Protein AF-A0AA35WN97-F1 (afdb_monomer_lite)

Structure (mmCIF, N/CA/C/O backbone):
data_AF-A0AA35WN97-F1
#
_entry.id   AF-A0AA35WN97-F1
#
loop_
_atom_site.group_PDB
_atom_site.id
_atom_site.type_symbol
_atom_site.label_atom_id
_atom_site.label_alt_id
_atom_site.label_comp_id
_atom_site.label_asym_id
_atom_site.label_entity_id
_atom_site.label_seq_id
_atom_site.pdbx_PDB_ins_code
_atom_site.Cartn_x
_atom_site.Cartn_y
_atom_site.Cartn_z
_atom_site.occupancy
_atom_site.B_iso_or_equiv
_atom_site.auth_seq_id
_atom_site.auth_comp_id
_atom_site.auth_asym_id
_atom_site.auth_atom_id
_atom_site.pdbx_PDB_model_num
ATOM 1 N N . MET A 1 1 ? -10.861 21.322 -12.057 1.00 29.09 1 MET A N 1
ATOM 2 C CA . MET A 1 1 ? -11.480 20.626 -13.202 1.00 29.09 1 MET A CA 1
ATOM 3 C C . MET A 1 1 ? -11.458 19.146 -12.890 1.00 29.09 1 MET A C 1
ATOM 5 O O . MET A 1 1 ? -10.414 18.621 -12.538 1.00 29.09 1 MET A O 1
ATOM 9 N N . THR A 1 2 ? -12.628 18.523 -12.875 1.00 25.92 2 THR A N 1
ATOM 10 C CA . THR A 1 2 ? -12.839 17.103 -12.588 1.00 25.92 2 THR A CA 1
ATOM 11 C C . THR A 1 2 ? -12.175 16.248 -13.664 1.00 25.92 2 THR A C 1
ATOM 13 O O . THR A 1 2 ? -12.623 16.262 -14.808 1.00 25.92 2 THR A O 1
ATOM 16 N N . LEU A 1 3 ? -11.118 15.517 -13.301 1.00 27.09 3 LEU A N 1
ATOM 17 C CA . LEU A 1 3 ? -10.578 14.424 -14.107 1.00 27.09 3 LEU A CA 1
ATOM 18 C C . LEU A 1 3 ? -11.663 13.349 -14.209 1.00 27.09 3 LEU A C 1
ATOM 20 O O . LEU A 1 3 ? -11.922 12.608 -13.260 1.00 27.09 3 LEU A O 1
ATOM 24 N N . GLY A 1 4 ? -12.364 13.347 -15.341 1.00 23.73 4 GLY A N 1
ATOM 25 C CA . GLY A 1 4 ? -13.331 12.322 -15.690 1.00 23.73 4 GLY A CA 1
ATOM 26 C C . GLY A 1 4 ? -12.615 10.985 -15.764 1.00 23.73 4 GLY A C 1
ATOM 27 O O . GLY A 1 4 ? -11.719 10.799 -16.582 1.00 23.73 4 GLY A O 1
ATOM 28 N N . TRP A 1 5 ? -12.999 10.069 -14.881 1.00 29.95 5 TRP A N 1
ATOM 29 C CA . TRP A 1 5 ? -12.624 8.670 -14.988 1.00 29.95 5 TRP A CA 1
ATOM 30 C C . TRP A 1 5 ? -13.091 8.188 -16.356 1.00 29.95 5 TRP A C 1
ATOM 32 O O . TRP A 1 5 ? -14.291 8.205 -16.644 1.00 29.95 5 TRP A O 1
ATOM 42 N N . ALA A 1 6 ? -12.137 7.835 -17.216 1.00 30.64 6 ALA A N 1
ATOM 43 C CA . ALA A 1 6 ? -12.433 7.236 -18.502 1.00 30.64 6 ALA A CA 1
ATOM 44 C C . ALA A 1 6 ? -13.389 6.060 -18.275 1.00 30.64 6 ALA A C 1
ATOM 46 O O . ALA A 1 6 ? -13.177 5.230 -17.387 1.00 30.64 6 ALA A O 1
ATOM 47 N N . ALA A 1 7 ? -14.483 6.074 -19.034 1.00 30.77 7 ALA A N 1
ATOM 48 C CA . ALA A 1 7 ? -15.575 5.124 -18.951 1.00 30.77 7 ALA A CA 1
ATOM 49 C C . ALA A 1 7 ? -15.052 3.692 -18.796 1.00 30.77 7 ALA A C 1
ATOM 51 O O . ALA A 1 7 ? -14.186 3.252 -19.554 1.00 30.77 7 ALA A O 1
ATOM 52 N N . SER A 1 8 ? -15.593 2.968 -17.815 1.00 36.75 8 SER A N 1
ATOM 53 C CA . SER A 1 8 ? -15.322 1.549 -17.633 1.00 36.75 8 SER A CA 1
ATOM 54 C C . SER A 1 8 ? -15.750 0.800 -18.893 1.00 36.75 8 SER A C 1
ATOM 56 O O . SER A 1 8 ? -16.931 0.495 -19.080 1.00 36.75 8 SER A O 1
ATOM 58 N N . LEU A 1 9 ? -14.795 0.511 -19.773 1.00 46.12 9 LEU A N 1
ATOM 59 C CA . LEU A 1 9 ? -14.952 -0.530 -20.776 1.00 46.12 9 LEU A CA 1
ATOM 60 C C . LEU A 1 9 ? -15.341 -1.800 -20.016 1.00 46.12 9 LEU A C 1
ATOM 62 O O . LEU A 1 9 ? -14.659 -2.190 -19.066 1.00 46.12 9 LEU A O 1
ATOM 66 N N . SER A 1 10 ? -16.474 -2.399 -20.385 1.00 51.41 10 SER A N 1
ATOM 67 C CA . SER A 1 10 ? -16.914 -3.673 -19.817 1.00 51.41 10 SER A CA 1
ATOM 68 C C . SER A 1 10 ? -15.743 -4.657 -19.862 1.00 51.41 10 SER A C 1
ATOM 70 O O . SER A 1 10 ? -15.140 -4.800 -20.934 1.00 51.41 10 SER A O 1
ATOM 72 N N . PRO A 1 11 ? -15.389 -5.305 -18.740 1.00 61.16 11 PRO A N 1
ATOM 73 C CA . PRO A 1 11 ? -14.220 -6.164 -18.701 1.00 61.16 11 PRO A CA 1
ATOM 74 C C . PRO A 1 11 ? -14.375 -7.267 -19.750 1.00 61.16 11 PRO A C 1
ATOM 76 O O . PRO A 1 11 ? -15.428 -7.897 -19.864 1.00 61.16 11 PRO A O 1
ATOM 79 N N . SER A 1 12 ? -13.338 -7.468 -20.566 1.00 69.31 12 SER A N 1
ATOM 80 C CA . SER A 1 12 ? -13.360 -8.534 -21.563 1.00 69.31 12 SER A CA 1
ATOM 81 C C . SER A 1 12 ? -13.498 -9.889 -20.849 1.00 69.31 12 SER A C 1
ATOM 83 O O . SER A 1 12 ? -12.940 -10.045 -19.757 1.00 69.31 12 SER A O 1
ATOM 85 N N . PRO A 1 13 ? -14.163 -10.897 -21.446 1.00 73.44 13 PRO A N 1
ATOM 86 C CA . PRO A 1 13 ? -14.305 -12.225 -20.831 1.00 73.44 13 PRO A CA 1
ATOM 87 C C . PRO A 1 13 ? -12.967 -12.829 -20.383 1.00 73.44 13 PRO A C 1
ATOM 89 O O . PRO A 1 13 ? -12.870 -13.532 -19.384 1.00 73.44 13 PRO A O 1
ATOM 92 N N . GLN A 1 14 ? -11.910 -12.487 -21.112 1.00 69.56 14 GLN A N 1
ATOM 93 C CA . GLN A 1 14 ? -10.544 -12.912 -20.857 1.00 69.56 14 GLN A CA 1
ATOM 94 C C . GLN A 1 14 ? -9.965 -12.231 -19.620 1.00 69.56 14 GLN A C 1
ATOM 96 O O . GLN A 1 14 ? -9.402 -12.904 -18.766 1.00 69.56 14 GLN A O 1
ATOM 101 N N . SER A 1 15 ? -10.152 -10.913 -19.488 1.00 69.88 15 SER A N 1
ATOM 102 C CA . SER A 1 15 ? -9.731 -10.176 -18.294 1.00 69.88 15 SER A CA 1
ATOM 103 C C . SER A 1 15 ? -10.418 -10.695 -17.030 1.00 69.88 15 SER A C 1
ATOM 105 O O . SER A 1 15 ? -9.761 -10.815 -16.003 1.00 69.88 15 SER A O 1
ATOM 107 N N . CYS A 1 16 ? -11.697 -11.081 -17.109 1.00 75.75 16 CYS A N 1
ATOM 108 C CA . CYS A 1 16 ? -12.407 -11.713 -15.996 1.00 75.75 16 CYS A CA 1
ATOM 109 C C . CYS A 1 16 ? -11.811 -13.078 -15.634 1.00 75.75 16 CYS A C 1
ATOM 111 O O . CYS A 1 16 ? -11.650 -13.372 -14.455 1.00 75.75 16 CYS A O 1
ATOM 113 N N . TRP A 1 17 ? -11.449 -13.889 -16.634 1.00 78.88 17 TRP A N 1
ATOM 114 C CA . TRP A 1 17 ? -10.838 -15.198 -16.404 1.00 78.88 17 TRP A CA 1
ATOM 115 C C . TRP A 1 17 ? -9.481 -15.088 -15.699 1.00 78.88 17 TRP A C 1
ATOM 117 O O . TRP A 1 17 ? -9.267 -15.751 -14.690 1.00 78.88 17 TRP A O 1
ATOM 127 N N . TYR A 1 18 ? -8.591 -14.200 -16.159 1.00 76.88 18 TYR A N 1
ATOM 128 C CA . TYR A 1 18 ? -7.290 -13.994 -15.504 1.00 76.88 18 TYR A CA 1
ATOM 129 C C . TYR A 1 18 ? -7.429 -13.493 -14.065 1.00 76.88 18 TYR A C 1
ATOM 131 O O . TYR A 1 18 ? -6.676 -13.923 -13.197 1.00 76.88 18 TYR A O 1
ATOM 139 N N . ARG A 1 19 ? -8.399 -12.605 -13.809 1.00 77.75 19 ARG A N 1
ATOM 140 C CA . ARG A 1 19 ? -8.695 -12.120 -12.454 1.00 77.75 19 ARG A CA 1
ATOM 141 C C . ARG A 1 19 ? -9.116 -13.263 -11.541 1.00 77.75 19 ARG A C 1
ATOM 143 O O . ARG A 1 19 ? -8.485 -13.446 -10.511 1.00 77.75 19 ARG A O 1
ATOM 150 N N . GLY A 1 20 ? -10.094 -14.065 -11.965 1.00 81.81 20 GLY A N 1
ATOM 151 C CA . GLY A 1 20 ? -10.573 -15.202 -11.178 1.00 81.81 20 GLY A CA 1
ATOM 152 C C . GLY A 1 20 ? -9.477 -16.230 -10.893 1.00 81.81 20 GLY A C 1
ATOM 153 O O . GLY A 1 20 ? -9.332 -16.656 -9.756 1.00 81.81 20 GLY A O 1
ATOM 154 N N . GLN A 1 21 ? -8.646 -16.566 -11.886 1.00 85.38 21 GLN A N 1
ATOM 155 C CA . GLN A 1 21 ? -7.533 -17.505 -11.689 1.00 85.38 21 GLN A CA 1
ATOM 156 C C . GLN A 1 21 ? -6.494 -16.989 -10.687 1.00 85.38 21 GLN A C 1
ATOM 158 O O . GLN A 1 21 ? -5.956 -17.771 -9.911 1.00 85.38 21 GLN A O 1
ATOM 163 N N . LEU A 1 22 ? -6.192 -15.688 -10.704 1.00 83.19 22 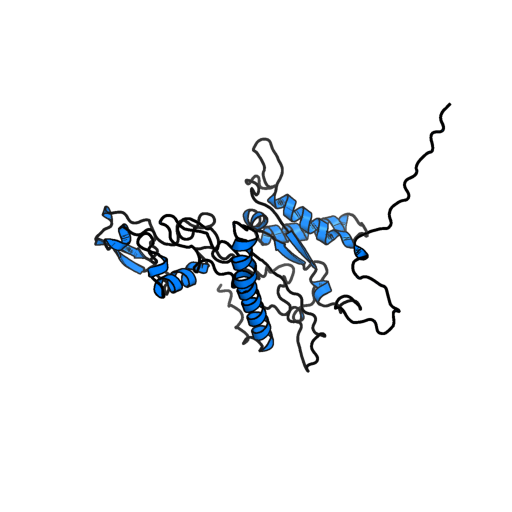LEU A N 1
ATOM 164 C CA . LEU A 1 22 ? -5.253 -15.089 -9.755 1.00 83.19 22 LEU A CA 1
ATOM 165 C C . LEU A 1 22 ? -5.835 -15.001 -8.347 1.00 83.19 22 LEU A C 1
ATOM 167 O O . LEU A 1 22 ? -5.140 -15.306 -7.384 1.00 83.19 22 LEU A O 1
ATOM 171 N N . GLU A 1 23 ? -7.093 -14.589 -8.226 1.00 86.00 23 GLU A N 1
ATOM 172 C CA . GLU A 1 23 ? -7.787 -14.525 -6.940 1.00 86.00 23 GLU A CA 1
ATOM 173 C C . GLU A 1 23 ? -7.865 -15.914 -6.294 1.00 86.00 23 GLU A C 1
ATOM 175 O O . GLU A 1 23 ? -7.518 -16.053 -5.122 1.00 86.00 23 GLU A O 1
ATOM 180 N N . GLU A 1 24 ? -8.215 -16.940 -7.075 1.00 88.19 24 GLU A N 1
ATOM 181 C CA . GLU A 1 24 ? -8.258 -18.330 -6.615 1.00 88.19 24 GLU A CA 1
ATOM 182 C C . GLU A 1 24 ? -6.866 -18.857 -6.256 1.00 88.19 24 GLU A C 1
ATOM 184 O O . GLU A 1 24 ? -6.690 -19.438 -5.192 1.00 88.19 24 GLU A O 1
ATOM 189 N N . ALA A 1 25 ? -5.843 -18.598 -7.078 1.00 87.50 25 ALA A N 1
ATOM 190 C CA . ALA A 1 25 ? -4.479 -19.036 -6.779 1.00 87.50 25 ALA A CA 1
ATOM 191 C C . ALA A 1 25 ? -3.942 -18.423 -5.473 1.00 87.50 25 ALA A C 1
ATOM 193 O O . ALA A 1 25 ? -3.230 -19.088 -4.721 1.00 87.50 25 ALA A O 1
ATOM 194 N N . PHE A 1 26 ? -4.287 -17.164 -5.179 1.00 86.94 26 PHE A N 1
ATOM 195 C CA . PHE A 1 26 ? -3.937 -16.525 -3.909 1.00 86.94 26 PHE A CA 1
ATOM 196 C C . PHE A 1 26 ? -4.734 -17.130 -2.741 1.00 86.94 26 PHE A C 1
ATOM 198 O O . PHE A 1 26 ? -4.166 -17.356 -1.674 1.00 86.94 26 PHE A O 1
ATOM 205 N N . ALA A 1 27 ? -6.022 -17.427 -2.929 1.00 87.38 27 ALA A N 1
ATOM 206 C CA . ALA A 1 27 ? -6.829 -18.110 -1.917 1.00 87.38 27 ALA A CA 1
ATOM 207 C C . ALA A 1 27 ? -6.244 -19.491 -1.581 1.00 87.38 27 ALA A C 1
ATOM 209 O O . ALA A 1 27 ? -5.912 -19.769 -0.427 1.00 87.38 27 ALA A O 1
ATOM 210 N N . GLU A 1 28 ? -6.025 -20.311 -2.610 1.00 89.19 28 GLU A N 1
ATOM 211 C CA . GLU A 1 28 ? -5.476 -21.657 -2.492 1.00 89.19 28 GLU A CA 1
ATOM 212 C C . GLU A 1 28 ? -4.092 -21.626 -1.842 1.00 89.19 28 GLU A C 1
ATOM 214 O O . GLU A 1 28 ? -3.811 -22.430 -0.956 1.00 89.19 28 GLU A O 1
ATOM 219 N N . MET A 1 29 ? -3.219 -20.688 -2.220 1.00 84.81 29 MET A N 1
ATOM 220 C CA . MET A 1 29 ? -1.884 -20.579 -1.632 1.00 84.81 29 MET A CA 1
ATOM 221 C C . MET A 1 29 ? -1.933 -20.265 -0.129 1.00 84.81 29 MET A C 1
ATOM 223 O O . MET A 1 29 ? -1.182 -20.867 0.640 1.00 84.81 29 MET A O 1
ATOM 227 N N . ASP A 1 30 ? -2.811 -19.365 0.320 1.00 85.44 30 ASP A N 1
ATOM 228 C CA . ASP A 1 30 ? -2.938 -19.037 1.746 1.00 85.44 30 ASP A CA 1
ATOM 229 C C . ASP A 1 30 ? -3.516 -20.202 2.564 1.00 85.44 30 ASP A C 1
ATOM 231 O O . ASP A 1 30 ? -3.003 -20.533 3.635 1.00 85.44 30 ASP A O 1
ATOM 235 N N . GLU A 1 31 ? -4.556 -20.852 2.043 1.00 81.31 31 GLU A N 1
ATOM 236 C CA . GLU A 1 31 ? -5.246 -21.945 2.728 1.00 81.31 31 GLU A CA 1
ATOM 237 C C . GLU A 1 31 ? -4.428 -23.239 2.726 1.00 81.31 31 GLU A C 1
ATOM 239 O O . GLU A 1 31 ? -4.288 -23.898 3.755 1.00 81.31 31 GLU A O 1
ATOM 244 N N . THR A 1 32 ? -3.849 -23.617 1.587 1.00 72.75 32 THR A N 1
ATOM 245 C CA . THR A 1 32 ? -3.169 -24.912 1.449 1.00 72.75 32 THR A CA 1
ATOM 246 C C . THR A 1 32 ? -1.705 -24.849 1.845 1.00 72.75 32 THR A C 1
ATOM 248 O O . THR A 1 32 ? -1.213 -25.761 2.504 1.00 72.75 32 THR A O 1
ATOM 251 N N . ARG A 1 33 ? -0.974 -23.794 1.461 1.00 66.38 33 ARG A N 1
ATOM 252 C CA . ARG A 1 33 ? 0.470 -23.715 1.715 1.00 66.38 33 ARG A CA 1
ATOM 253 C C . ARG A 1 33 ? 0.730 -23.048 3.047 1.00 66.38 33 ARG A C 1
ATOM 255 O O . ARG A 1 33 ? 1.451 -23.632 3.848 1.00 66.38 33 ARG A O 1
ATOM 262 N N . PHE A 1 34 ? 0.153 -21.877 3.314 1.00 65.69 34 PHE A N 1
ATOM 263 C CA . PHE A 1 34 ? 0.440 -21.164 4.561 1.00 65.69 34 PHE A CA 1
ATOM 264 C C . PHE A 1 34 ? -0.236 -21.815 5.765 1.00 65.69 34 PHE A C 1
ATOM 266 O O . PHE A 1 34 ? 0.467 -22.140 6.719 1.00 65.69 34 PHE A O 1
ATOM 273 N N . ALA A 1 35 ? -1.539 -22.112 5.717 1.00 63.81 35 ALA A N 1
ATOM 274 C CA . ALA A 1 35 ? -2.206 -22.711 6.877 1.00 63.81 35 ALA A CA 1
ATOM 275 C C . ALA A 1 35 ? -1.666 -24.121 7.210 1.00 63.81 35 ALA A C 1
ATOM 277 O O . ALA A 1 35 ? -1.457 -24.444 8.383 1.00 63.81 35 ALA A O 1
ATOM 278 N N . ALA A 1 36 ? -1.344 -24.947 6.203 1.00 60.41 36 ALA A N 1
ATOM 279 C CA . ALA A 1 36 ? -0.724 -26.256 6.443 1.00 60.41 36 ALA A CA 1
ATOM 280 C C . ALA A 1 36 ? 0.757 -26.150 6.858 1.00 60.41 36 ALA A C 1
ATOM 282 O O . ALA A 1 36 ? 1.210 -26.890 7.734 1.00 60.41 36 ALA A O 1
ATOM 283 N N . SER A 1 37 ? 1.526 -25.215 6.283 1.00 56.03 37 SER A N 1
ATOM 284 C CA . SER A 1 37 ? 2.944 -25.040 6.637 1.00 56.03 37 SER A CA 1
ATOM 285 C C . SER A 1 37 ? 3.155 -24.340 7.975 1.00 56.03 37 SER A C 1
ATOM 287 O O . SER A 1 37 ? 4.204 -24.551 8.577 1.00 56.03 37 SER A O 1
ATOM 289 N N . CYS A 1 38 ? 2.193 -23.573 8.498 1.00 57.31 38 CYS A N 1
ATOM 290 C CA . CYS A 1 38 ? 2.238 -23.102 9.887 1.00 57.31 38 CYS A CA 1
ATOM 291 C C . CYS A 1 38 ? 2.348 -24.288 10.862 1.00 57.31 38 CYS A C 1
ATOM 293 O O . CYS A 1 38 ? 3.160 -24.247 11.784 1.00 57.31 38 CYS A O 1
ATOM 295 N N . HIS A 1 39 ? 1.631 -25.385 10.594 1.00 56.91 39 HIS A N 1
ATOM 296 C CA . HIS A 1 39 ? 1.667 -26.592 11.423 1.00 56.91 39 HIS A CA 1
ATOM 297 C C . HIS A 1 39 ? 2.954 -27.413 11.241 1.00 56.91 39 HIS A C 1
ATOM 299 O O . HIS A 1 39 ? 3.454 -27.985 12.205 1.00 56.91 39 HIS A O 1
ATOM 305 N N . LEU A 1 40 ? 3.496 -27.473 10.019 1.00 59.31 40 LEU A N 1
ATOM 306 C CA . LEU A 1 40 ? 4.667 -28.304 9.694 1.00 59.31 40 LEU A CA 1
ATOM 307 C C . LEU A 1 40 ? 6.014 -27.598 9.913 1.00 59.31 40 LEU A C 1
ATOM 309 O O . LEU A 1 40 ? 6.984 -28.235 10.311 1.00 59.31 40 LEU A O 1
ATOM 313 N N . HIS A 1 41 ? 6.082 -26.295 9.647 1.00 59.09 41 HIS A N 1
ATOM 314 C CA . HIS A 1 41 ? 7.330 -25.529 9.562 1.00 59.09 41 HIS A CA 1
ATOM 315 C C . HIS A 1 41 ? 7.382 -24.344 10.538 1.00 59.09 41 HIS A C 1
ATOM 317 O O . HIS A 1 41 ? 8.341 -23.576 10.502 1.00 59.09 41 HIS A O 1
ATOM 323 N N . SER A 1 42 ? 6.376 -24.173 11.411 1.00 60.38 42 SER A N 1
ATOM 324 C CA . SER A 1 42 ? 6.295 -23.061 12.373 1.00 60.38 42 SER A CA 1
ATOM 325 C C . SER A 1 42 ? 6.536 -21.691 11.714 1.00 60.38 42 SER A C 1
ATOM 327 O O . SER A 1 42 ? 7.215 -20.827 12.282 1.00 60.38 42 SER A O 1
ATOM 329 N N . ILE A 1 43 ? 6.002 -21.485 10.505 1.00 64.75 43 ILE A N 1
ATOM 330 C CA . ILE A 1 43 ? 6.074 -20.190 9.823 1.00 64.75 43 ILE A CA 1
ATOM 331 C C . ILE A 1 43 ? 5.265 -19.192 10.652 1.00 64.75 43 ILE A C 1
ATOM 333 O O . ILE A 1 43 ? 4.039 -19.266 10.705 1.00 64.75 43 ILE A O 1
ATOM 337 N N . LYS A 1 44 ? 5.972 -18.284 11.330 1.00 67.44 44 LYS A N 1
ATOM 338 C CA . LYS A 1 44 ? 5.383 -17.194 12.106 1.00 67.44 44 LYS A CA 1
ATOM 339 C C . LYS A 1 44 ? 5.455 -15.915 11.286 1.00 67.44 44 LYS A C 1
ATOM 341 O O . LYS A 1 44 ? 6.547 -15.488 10.922 1.00 67.44 44 LYS A O 1
ATOM 346 N N . GLY A 1 45 ? 4.297 -15.312 11.046 1.00 77.06 45 GLY A N 1
ATOM 347 C CA . GLY A 1 45 ? 4.161 -14.029 10.365 1.00 77.06 45 GLY A CA 1
ATOM 348 C C . GLY A 1 45 ? 3.368 -14.111 9.066 1.00 77.06 45 GLY A C 1
ATOM 349 O O . GLY A 1 45 ? 2.841 -15.161 8.685 1.00 77.06 45 GLY A O 1
ATOM 350 N N . GLY A 1 46 ? 3.298 -12.970 8.397 1.00 83.88 46 GLY A N 1
ATOM 351 C CA . GLY A 1 46 ? 2.651 -12.802 7.111 1.00 83.88 46 GLY A CA 1
ATOM 352 C C . GLY A 1 46 ? 3.516 -12.013 6.143 1.00 83.88 46 GLY A C 1
ATOM 353 O O . GLY A 1 46 ? 4.577 -11.495 6.496 1.00 83.88 46 GLY A O 1
ATOM 354 N N . CYS A 1 47 ? 3.060 -11.930 4.899 1.00 83.00 47 CYS A N 1
ATOM 355 C CA . CYS A 1 47 ? 3.712 -11.125 3.877 1.00 83.00 47 CYS A CA 1
ATOM 356 C C . CYS A 1 47 ? 2.694 -10.409 2.993 1.00 83.00 47 CYS A C 1
ATOM 358 O O . CYS A 1 47 ? 1.579 -10.880 2.749 1.00 83.00 47 CYS A O 1
ATOM 360 N N . THR A 1 48 ? 3.101 -9.246 2.497 1.00 83.94 48 THR A N 1
ATOM 361 C CA . THR A 1 48 ? 2.437 -8.586 1.378 1.00 83.94 48 THR A CA 1
ATOM 362 C C . THR A 1 48 ? 3.006 -9.136 0.074 1.00 83.94 48 THR A C 1
ATOM 364 O O . THR A 1 48 ? 4.147 -9.594 0.013 1.00 83.94 48 THR A O 1
ATOM 367 N N . ALA A 1 49 ? 2.199 -9.109 -0.982 1.00 82.00 49 ALA A N 1
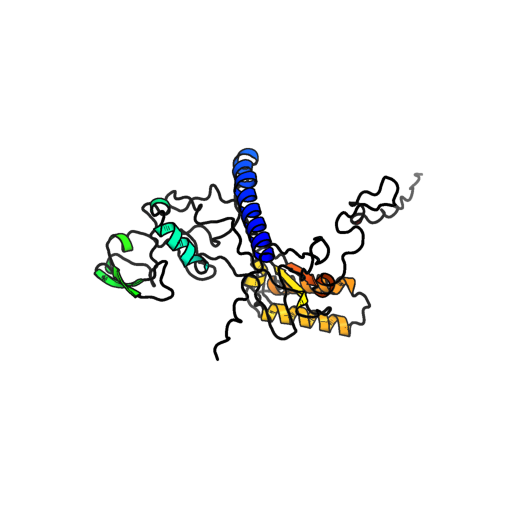ATOM 368 C CA . ALA A 1 49 ? 2.622 -9.553 -2.299 1.00 82.00 49 ALA A CA 1
ATOM 369 C C . ALA A 1 49 ? 2.160 -8.556 -3.356 1.00 82.00 49 ALA A C 1
ATOM 371 O O . ALA A 1 49 ? 0.995 -8.158 -3.391 1.00 82.00 49 ALA A O 1
ATOM 372 N N . ILE A 1 50 ? 3.087 -8.185 -4.234 1.00 81.81 50 ILE A N 1
ATOM 373 C CA . ILE A 1 50 ? 2.815 -7.444 -5.461 1.00 81.81 50 ILE A CA 1
ATOM 374 C C . ILE A 1 50 ? 3.329 -8.320 -6.598 1.00 81.81 50 ILE A C 1
ATOM 376 O O . ILE A 1 50 ? 4.476 -8.762 -6.572 1.00 81.81 50 ILE A O 1
ATOM 380 N N . VAL A 1 51 ? 2.464 -8.611 -7.568 1.00 81.62 51 VAL A N 1
ATOM 381 C CA . VAL A 1 51 ? 2.776 -9.510 -8.683 1.00 81.62 51 VAL A CA 1
ATOM 382 C C . VAL A 1 51 ? 2.425 -8.823 -9.993 1.00 81.62 51 VAL A C 1
ATOM 384 O O . VAL A 1 51 ? 1.314 -8.318 -10.162 1.00 81.62 51 VAL A O 1
ATOM 387 N N . ALA A 1 52 ? 3.374 -8.839 -10.926 1.00 79.75 52 ALA A N 1
ATOM 388 C CA . ALA A 1 52 ? 3.186 -8.390 -12.295 1.00 79.75 52 ALA A CA 1
ATOM 389 C C . ALA A 1 52 ? 3.245 -9.586 -13.247 1.00 79.75 52 ALA A C 1
ATOM 391 O O . ALA A 1 52 ? 4.196 -10.365 -13.202 1.00 79.75 52 ALA A O 1
ATOM 392 N N . LEU A 1 53 ? 2.239 -9.728 -14.113 1.00 78.12 53 LEU A N 1
ATOM 393 C CA . LEU A 1 53 ? 2.202 -10.767 -15.142 1.00 78.12 53 LEU A CA 1
ATOM 394 C C . LEU A 1 53 ? 2.143 -10.137 -16.533 1.00 78.12 53 LEU A C 1
ATOM 396 O O . LEU A 1 53 ? 1.166 -9.481 -16.903 1.00 78.12 53 LEU A O 1
ATOM 400 N N . PHE A 1 54 ? 3.180 -10.398 -17.323 1.00 75.94 54 PHE A N 1
ATOM 401 C CA . PHE A 1 54 ? 3.263 -10.001 -18.723 1.00 75.94 54 PHE A CA 1
ATOM 402 C C . PHE A 1 54 ? 2.885 -11.195 -19.599 1.00 75.94 54 PHE A C 1
ATOM 404 O O . PHE A 1 54 ? 3.616 -12.181 -19.666 1.00 75.94 54 PHE A O 1
ATOM 411 N N . LEU A 1 55 ? 1.721 -11.124 -20.248 1.00 70.94 55 LEU A N 1
ATOM 412 C CA . LEU A 1 55 ? 1.216 -12.195 -21.106 1.00 70.94 55 LEU A CA 1
ATOM 413 C C . LEU A 1 55 ? 1.370 -11.811 -22.590 1.00 70.94 55 LEU A C 1
ATOM 415 O O . LEU A 1 55 ? 0.790 -10.803 -23.010 1.00 70.94 55 LEU A O 1
ATOM 419 N N . PRO A 1 56 ? 2.112 -12.594 -23.398 1.00 60.19 56 PRO A N 1
ATOM 420 C CA . PRO A 1 56 ? 2.215 -12.366 -24.836 1.00 60.19 56 PRO A CA 1
ATOM 421 C C . PRO A 1 56 ? 0.893 -12.694 -25.547 1.00 60.19 56 PRO A C 1
ATOM 423 O O . PRO A 1 56 ? 0.108 -13.527 -25.099 1.00 60.19 56 PRO A O 1
ATOM 426 N N . ALA A 1 57 ? 0.639 -12.051 -26.687 1.00 51.91 57 ALA A N 1
ATOM 427 C CA . ALA A 1 57 ? -0.621 -12.204 -27.424 1.00 51.91 57 ALA A CA 1
ATOM 428 C C . ALA A 1 57 ? -0.759 -13.557 -28.137 1.00 51.91 57 ALA A C 1
ATOM 430 O O . ALA A 1 57 ? -1.876 -13.942 -28.480 1.00 51.91 57 ALA A O 1
ATOM 431 N N . GLU A 1 58 ? 0.346 -14.272 -28.377 1.00 44.97 58 GLU A N 1
ATOM 432 C CA . GLU A 1 58 ? 0.374 -15.439 -29.272 1.00 44.97 58 GLU A CA 1
ATOM 433 C C . GLU A 1 58 ? 0.180 -16.805 -28.585 1.00 44.97 58 GLU A C 1
ATOM 435 O O . GLU A 1 58 ? -0.124 -17.773 -29.275 1.00 44.97 58 GLU A O 1
ATOM 440 N N . THR A 1 59 ? 0.245 -16.932 -27.254 1.00 40.19 59 THR A N 1
ATOM 441 C CA . THR A 1 59 ? 0.149 -18.248 -26.572 1.00 40.19 59 THR A CA 1
ATOM 442 C C . THR A 1 59 ? -1.262 -18.837 -26.467 1.00 40.19 59 THR A C 1
ATOM 444 O O . THR A 1 59 ? -1.461 -19.865 -25.824 1.00 40.19 59 THR A O 1
ATOM 447 N N . LEU A 1 60 ? -2.272 -18.245 -27.111 1.00 38.56 60 LEU A N 1
ATOM 448 C CA . LEU A 1 60 ? -3.645 -18.756 -27.073 1.00 38.56 60 LEU A CA 1
ATOM 449 C C . LEU A 1 60 ? -4.201 -18.864 -28.497 1.00 38.56 60 LEU A C 1
ATOM 451 O O . LEU A 1 60 ? -4.625 -17.866 -29.078 1.00 38.56 60 LEU A O 1
ATOM 455 N N . ARG A 1 61 ? -4.238 -20.092 -29.046 1.00 34.62 61 ARG A N 1
ATOM 456 C CA . ARG A 1 61 ? -4.963 -20.432 -30.287 1.00 34.62 61 ARG A CA 1
ATOM 457 C C . ARG A 1 61 ? -6.440 -20.051 -30.133 1.00 34.62 61 ARG A C 1
ATOM 459 O O . ARG A 1 61 ? -7.244 -20.816 -29.612 1.00 34.62 61 ARG A O 1
ATOM 466 N N . GLY A 1 62 ? -6.792 -18.850 -30.574 1.00 34.56 62 GLY A N 1
ATOM 467 C CA . GLY A 1 62 ? -8.157 -18.342 -30.604 1.00 34.56 62 GLY A CA 1
ATOM 468 C C . GLY A 1 62 ? -8.215 -17.021 -31.375 1.00 34.56 62 GLY A C 1
ATOM 469 O O . GLY A 1 62 ? -7.341 -16.172 -31.191 1.00 34.56 62 GLY A O 1
ATOM 470 N N . PRO A 1 63 ? -9.202 -16.824 -32.265 1.00 32.16 63 PRO A N 1
ATOM 471 C CA . PRO A 1 63 ? -9.204 -15.701 -33.189 1.00 32.16 63 PRO A CA 1
ATOM 472 C C . PRO A 1 63 ? -9.451 -14.392 -32.432 1.00 32.16 63 PRO A C 1
ATOM 474 O O . PRO A 1 63 ? -10.480 -14.229 -31.782 1.00 32.16 63 PRO A O 1
ATOM 477 N N . ARG A 1 64 ? -8.513 -13.447 -32.598 1.00 39.72 64 ARG A N 1
ATOM 478 C CA . ARG A 1 64 ? -8.512 -12.059 -32.091 1.00 39.72 64 ARG A CA 1
ATOM 479 C C . ARG A 1 64 ? -8.245 -11.929 -30.593 1.00 39.72 64 ARG A C 1
ATOM 481 O O . ARG A 1 64 ? -9.178 -11.880 -29.795 1.00 39.72 64 ARG A O 1
ATOM 488 N N . ARG A 1 65 ? -6.979 -11.777 -30.192 1.00 40.50 65 ARG A N 1
ATOM 489 C CA . ARG A 1 65 ? -6.644 -11.467 -28.794 1.00 40.50 65 ARG A CA 1
ATOM 490 C C . ARG A 1 65 ? -5.553 -10.405 -28.695 1.00 40.50 65 ARG A C 1
ATOM 492 O O . ARG A 1 65 ? -4.473 -10.542 -29.252 1.00 40.50 65 ARG A O 1
ATOM 499 N N . ARG A 1 66 ? -5.929 -9.313 -28.028 1.00 39.75 66 ARG A N 1
ATOM 500 C CA . ARG A 1 66 ? -5.131 -8.126 -27.708 1.00 39.75 66 ARG A CA 1
ATOM 501 C C . ARG A 1 66 ? -4.177 -8.448 -26.559 1.00 39.75 66 ARG A C 1
ATOM 503 O O . ARG A 1 66 ? -4.542 -9.223 -25.671 1.00 39.75 66 ARG A O 1
ATOM 510 N N . LEU A 1 67 ? -2.987 -7.847 -26.577 1.00 34.47 67 LEU A N 1
ATOM 511 C CA . LEU A 1 67 ? -1.983 -7.981 -25.519 1.00 34.47 67 LEU A CA 1
ATOM 512 C C . LEU A 1 67 ? -2.584 -7.492 -24.196 1.00 34.47 67 LEU A C 1
ATOM 514 O O . LEU A 1 67 ? -2.778 -6.297 -23.988 1.00 34.47 67 LEU A O 1
ATOM 518 N N . SER A 1 68 ? -2.919 -8.432 -23.316 1.00 36.78 68 SER A N 1
ATOM 519 C CA . SER A 1 68 ? -3.465 -8.155 -21.988 1.00 36.78 68 SER A CA 1
ATOM 520 C C . SER A 1 68 ? -2.358 -8.382 -20.975 1.00 36.78 68 SER A C 1
ATOM 522 O O . SER A 1 68 ? -2.225 -9.451 -20.393 1.00 36.78 68 SER A O 1
ATOM 524 N N . SER A 1 69 ? -1.517 -7.383 -20.813 1.00 32.91 69 SER A N 1
ATOM 525 C CA . SER A 1 69 ? -0.565 -7.309 -19.714 1.00 32.91 69 SER A CA 1
ATOM 526 C C . SER A 1 69 ? -1.247 -6.870 -18.426 1.00 32.91 69 SER A C 1
ATOM 528 O O . SER A 1 69 ? -2.279 -6.195 -18.412 1.00 32.91 69 SER A O 1
ATOM 530 N N . ILE A 1 70 ? -0.635 -7.223 -17.313 1.00 37.97 70 ILE A N 1
ATOM 531 C CA . ILE A 1 70 ? -0.888 -6.580 -16.039 1.00 37.97 70 ILE A CA 1
ATOM 532 C C . ILE A 1 70 ? 0.325 -5.678 -15.796 1.00 37.97 70 ILE A C 1
ATOM 534 O O . ILE A 1 70 ? 1.440 -6.174 -15.697 1.00 37.97 70 ILE A O 1
ATOM 538 N N . LEU A 1 71 ? 0.045 -4.370 -15.714 1.00 34.47 71 LEU A N 1
ATOM 539 C CA . LEU A 1 71 ? 0.920 -3.240 -15.354 1.00 34.47 71 LEU A CA 1
ATOM 540 C C . LEU A 1 71 ? 1.691 -2.528 -16.489 1.00 34.47 71 LEU A C 1
ATOM 542 O O . LEU A 1 71 ? 2.507 -3.118 -17.186 1.00 34.47 71 LEU A O 1
ATOM 546 N N . VAL A 1 72 ? 1.421 -1.217 -16.625 1.00 29.81 72 VAL A N 1
ATOM 547 C CA . VAL A 1 72 ? 1.976 -0.280 -17.618 1.00 29.81 72 VAL A CA 1
ATOM 548 C C . VAL A 1 72 ? 2.034 1.149 -17.077 1.00 29.81 72 VAL A C 1
ATOM 550 O O . VAL A 1 72 ? 0.997 1.728 -16.748 1.00 29.81 72 VAL A O 1
ATOM 553 N N . ALA A 1 73 ? 3.222 1.744 -17.077 1.00 25.11 73 ALA A N 1
ATOM 554 C CA . ALA A 1 73 ? 3.402 3.193 -17.074 1.00 25.11 73 ALA A CA 1
ATOM 555 C C . ALA A 1 73 ? 3.475 3.677 -18.532 1.00 25.11 73 ALA A C 1
ATOM 557 O O . ALA A 1 73 ? 4.152 3.055 -19.347 1.00 25.11 73 ALA A O 1
ATOM 558 N N . ASN A 1 74 ? 2.762 4.745 -18.890 1.00 26.80 74 ASN A N 1
ATOM 559 C CA . ASN A 1 74 ? 2.798 5.292 -20.243 1.00 26.80 74 ASN A CA 1
ATOM 560 C C . ASN A 1 74 ? 3.090 6.791 -20.223 1.00 26.80 74 ASN A C 1
ATOM 562 O O . ASN A 1 74 ? 2.370 7.541 -19.577 1.00 26.80 74 ASN A O 1
ATOM 566 N N . ASN A 1 75 ? 4.074 7.161 -21.043 1.00 27.50 75 ASN A N 1
ATOM 567 C CA . ASN A 1 75 ? 4.475 8.488 -21.493 1.00 27.50 75 ASN A CA 1
ATOM 568 C C . ASN A 1 75 ? 4.945 9.507 -20.448 1.00 27.50 75 ASN A C 1
ATOM 570 O O . ASN A 1 75 ? 4.405 9.668 -19.360 1.00 27.50 75 ASN A O 1
ATOM 574 N N . LEU A 1 76 ? 5.962 10.253 -20.881 1.00 37.59 76 LEU A N 1
ATOM 575 C CA . LEU A 1 76 ? 6.794 11.251 -20.195 1.00 37.59 76 LEU A CA 1
ATOM 576 C C . LEU A 1 76 ? 6.063 12.480 -19.595 1.00 37.59 76 LEU A C 1
ATOM 578 O O . LEU A 1 76 ? 6.685 13.517 -19.372 1.00 37.59 76 LEU A O 1
ATOM 582 N N . GLN A 1 77 ? 4.776 12.365 -19.269 1.00 39.06 77 GLN A N 1
ATOM 583 C CA . GLN A 1 77 ? 4.025 13.355 -18.495 1.00 39.06 77 GLN A CA 1
ATOM 584 C C . GLN A 1 77 ? 2.976 12.757 -17.536 1.00 39.06 77 GLN A C 1
ATOM 586 O O . GLN A 1 77 ? 2.580 13.466 -16.615 1.00 39.06 77 GLN A O 1
ATOM 591 N N . ASP A 1 78 ? 2.559 11.490 -17.693 1.00 57.69 78 ASP A N 1
ATOM 592 C CA . ASP A 1 78 ? 1.433 10.923 -16.939 1.00 57.69 78 ASP A CA 1
ATOM 593 C C . ASP A 1 78 ? 1.835 9.673 -16.141 1.00 57.69 78 ASP A C 1
ATOM 595 O O . ASP A 1 78 ? 2.138 8.603 -16.667 1.00 57.69 78 ASP A O 1
ATOM 599 N N . ILE A 1 79 ? 1.789 9.795 -14.817 1.00 66.44 79 ILE A N 1
ATOM 600 C CA . ILE A 1 79 ? 1.976 8.676 -13.894 1.00 66.44 79 ILE A CA 1
ATOM 601 C C . ILE A 1 79 ? 0.662 7.901 -13.812 1.00 66.44 79 ILE A C 1
ATOM 603 O O . ILE A 1 79 ? -0.361 8.437 -13.383 1.00 66.44 79 ILE A O 1
ATOM 607 N N . ILE A 1 80 ? 0.693 6.617 -14.169 1.00 72.06 80 ILE A N 1
ATOM 608 C CA . ILE A 1 80 ? -0.468 5.727 -14.060 1.00 72.06 80 ILE A CA 1
ATOM 609 C C . ILE A 1 80 ? -0.295 4.841 -12.816 1.00 72.06 80 ILE A C 1
ATOM 611 O O . ILE A 1 80 ? 0.490 3.893 -12.859 1.00 72.06 80 ILE A O 1
ATOM 615 N N . PRO A 1 81 ? -1.011 5.097 -11.703 1.00 68.06 81 PRO A N 1
ATOM 616 C CA . PRO A 1 81 ? -0.981 4.219 -10.538 1.00 68.06 81 PRO A CA 1
ATOM 617 C C . PRO A 1 81 ? -1.779 2.938 -10.816 1.00 68.06 81 PRO A C 1
ATOM 619 O O . PRO A 1 81 ? -2.998 2.947 -11.015 1.00 68.06 81 PRO A O 1
ATOM 622 N N . LEU A 1 82 ? -1.077 1.809 -10.833 1.00 70.62 82 LEU A N 1
ATOM 623 C CA . LEU A 1 82 ? -1.628 0.504 -11.220 1.00 70.62 82 LEU A CA 1
ATOM 624 C C . LEU A 1 82 ? -1.955 -0.390 -10.024 1.00 70.62 82 LEU A C 1
ATOM 626 O O . LEU A 1 82 ? -2.682 -1.369 -10.165 1.00 70.62 82 LEU A O 1
ATOM 630 N N . SER A 1 83 ? -1.442 -0.036 -8.855 1.00 75.06 83 SER A N 1
ATOM 631 C CA . SER A 1 83 ? -1.808 -0.597 -7.564 1.00 75.06 83 SER A CA 1
ATOM 632 C C . SER A 1 83 ? -2.187 0.540 -6.618 1.00 75.06 83 SER A C 1
ATOM 634 O O . SER A 1 83 ? -2.018 1.724 -6.923 1.00 75.06 83 SER A O 1
ATOM 636 N N . MET A 1 84 ? -2.766 0.175 -5.482 1.00 76.38 84 MET A N 1
ATOM 637 C CA . MET A 1 84 ? -2.977 1.078 -4.362 1.00 76.38 84 MET A CA 1
ATOM 638 C C . MET A 1 84 ? -2.710 0.332 -3.061 1.00 76.38 84 MET A C 1
ATOM 640 O O . MET A 1 84 ? -2.904 -0.883 -2.994 1.00 76.38 84 MET A O 1
ATOM 644 N N . ASP A 1 85 ? -2.314 1.062 -2.026 1.00 79.44 85 ASP A N 1
ATOM 645 C CA . ASP A 1 85 ? -2.030 0.462 -0.728 1.00 79.44 85 ASP A CA 1
ATOM 646 C C . ASP A 1 85 ? -3.316 0.050 -0.011 1.00 79.44 85 ASP A C 1
ATOM 648 O O . ASP A 1 85 ? -4.272 0.828 0.123 1.00 79.44 85 ASP A O 1
ATOM 652 N N . PHE A 1 86 ? -3.322 -1.171 0.522 1.00 85.00 86 PHE A N 1
ATOM 653 C CA . PHE A 1 86 ? -4.434 -1.715 1.298 1.00 85.00 86 PHE A CA 1
ATOM 654 C C . PHE A 1 86 ? -4.203 -1.527 2.793 1.00 85.00 86 PHE A C 1
ATOM 656 O O . PHE A 1 86 ? -3.894 -2.467 3.534 1.00 85.00 86 PHE A O 1
ATOM 663 N N . THR A 1 87 ? -4.393 -0.294 3.246 1.00 87.19 87 THR A N 1
ATOM 664 C CA . THR A 1 87 ? -4.348 0.080 4.656 1.00 87.19 87 THR A CA 1
ATOM 665 C C . THR A 1 87 ? -5.733 -0.061 5.298 1.00 87.19 87 THR A C 1
ATOM 667 O O . THR A 1 87 ? -6.754 -0.089 4.603 1.00 87.19 87 THR A O 1
ATOM 670 N N . PRO A 1 88 ? -5.813 -0.096 6.640 1.00 91.44 88 PRO A N 1
ATOM 671 C CA . PRO A 1 88 ? -7.085 -0.082 7.359 1.00 91.44 88 PRO A CA 1
ATOM 672 C C . PRO A 1 88 ? -8.012 1.073 6.952 1.00 91.44 88 PRO A C 1
ATOM 674 O O . PRO A 1 88 ? -9.232 0.930 7.003 1.00 91.44 88 PRO A O 1
ATOM 677 N N . GLU A 1 89 ? -7.456 2.205 6.511 1.00 90.25 89 GLU A N 1
ATOM 678 C CA . GLU A 1 89 ? -8.234 3.359 6.062 1.00 90.25 89 GLU A CA 1
ATOM 679 C C . GLU A 1 89 ? -8.768 3.198 4.635 1.00 90.25 89 GLU A C 1
ATOM 681 O O . GLU A 1 89 ? -9.944 3.490 4.393 1.00 90.25 89 GLU A O 1
ATOM 686 N N . THR A 1 90 ? -7.935 2.727 3.699 1.00 87.44 90 THR A N 1
ATOM 687 C CA . THR A 1 90 ? -8.332 2.559 2.292 1.00 87.44 90 THR A CA 1
ATOM 688 C C . THR A 1 90 ? -9.335 1.416 2.135 1.00 87.44 90 THR A C 1
ATOM 690 O O . THR A 1 90 ? -10.335 1.568 1.433 1.00 87.44 90 THR A O 1
ATOM 693 N N . ASP A 1 91 ? -9.153 0.321 2.880 1.00 89.94 91 ASP A N 1
ATOM 694 C CA . ASP A 1 91 ? -10.022 -0.864 2.850 1.00 89.94 91 ASP A CA 1
ATOM 695 C C . ASP A 1 91 ? -11.152 -0.827 3.905 1.00 89.94 91 ASP A C 1
ATOM 697 O O . ASP A 1 91 ? -11.878 -1.805 4.123 1.00 89.94 91 ASP A O 1
ATOM 701 N N . ARG A 1 92 ? -11.358 0.330 4.556 1.00 93.19 92 ARG A N 1
ATOM 702 C CA . ARG A 1 92 ? -12.340 0.534 5.640 1.00 93.19 92 ARG A CA 1
ATOM 703 C C . ARG A 1 92 ? -13.723 -0.016 5.305 1.00 93.19 92 ARG A C 1
ATOM 705 O O . ARG A 1 92 ? -14.358 -0.646 6.149 1.00 93.19 92 ARG A O 1
ATOM 712 N N . LYS A 1 93 ? -14.232 0.250 4.097 1.00 92.75 93 LYS A N 1
ATOM 713 C CA . LYS A 1 93 ? -15.591 -0.167 3.710 1.00 92.75 93 LYS A CA 1
ATOM 714 C C . LYS A 1 93 ? -15.735 -1.688 3.711 1.00 92.75 93 LYS A C 1
ATOM 716 O O . LYS A 1 93 ? -16.751 -2.183 4.200 1.00 92.75 93 LYS A O 1
ATOM 721 N N . ARG A 1 94 ? -14.733 -2.420 3.210 1.00 93.75 94 ARG A N 1
ATOM 722 C CA . ARG A 1 94 ? -14.719 -3.888 3.230 1.00 93.75 94 ARG A CA 1
ATOM 723 C C . ARG A 1 94 ? -14.691 -4.389 4.668 1.00 93.75 94 ARG A C 1
ATOM 725 O O . ARG A 1 94 ? -15.559 -5.166 5.054 1.00 93.75 94 ARG A O 1
ATOM 732 N N . LEU A 1 95 ? -13.763 -3.869 5.470 1.00 95.25 95 LEU A N 1
ATOM 733 C CA . LEU A 1 95 ? -13.597 -4.232 6.878 1.00 95.25 95 LEU A CA 1
ATOM 734 C C . LEU A 1 95 ? -14.882 -4.025 7.694 1.00 95.25 95 LEU A C 1
ATOM 736 O O . LEU A 1 95 ? -15.349 -4.935 8.376 1.00 95.25 95 LEU A O 1
ATOM 740 N N . GLN A 1 96 ? -15.501 -2.849 7.579 1.00 94.94 96 GLN A N 1
ATOM 741 C CA . GLN A 1 96 ? -16.746 -2.537 8.282 1.00 94.94 96 GLN A CA 1
ATOM 742 C C . GLN A 1 96 ? -17.940 -3.339 7.755 1.00 94.94 96 GLN A C 1
ATOM 744 O O . GLN A 1 96 ? -18.863 -3.625 8.517 1.00 94.94 96 GLN A O 1
ATOM 749 N N . THR A 1 97 ? -17.942 -3.711 6.471 1.00 95.56 97 THR A N 1
ATOM 750 C CA . THR A 1 97 ? -18.966 -4.603 5.907 1.00 95.56 97 THR A CA 1
ATOM 751 C C . THR A 1 97 ? -18.829 -6.008 6.474 1.00 95.56 97 THR A C 1
ATOM 753 O O . THR A 1 97 ? -19.823 -6.568 6.929 1.00 95.56 97 THR A O 1
ATOM 756 N N . LEU A 1 98 ? -17.610 -6.543 6.553 1.00 94.94 98 LEU A N 1
ATOM 757 C CA . LEU A 1 98 ? -17.350 -7.842 7.168 1.00 94.94 98 LEU A CA 1
ATOM 758 C C . LEU A 1 98 ? -17.744 -7.847 8.650 1.00 94.94 98 LEU A C 1
ATOM 760 O O . LEU A 1 98 ? -18.490 -8.715 9.086 1.00 94.94 98 LEU A O 1
ATOM 764 N N . ALA A 1 99 ? -17.370 -6.807 9.398 1.00 94.62 99 ALA A N 1
ATOM 765 C CA . ALA A 1 99 ? -17.789 -6.628 10.789 1.00 94.62 99 ALA A CA 1
ATOM 766 C C . ALA A 1 99 ? -19.305 -6.407 10.959 1.00 94.62 99 ALA A C 1
ATOM 768 O O . ALA A 1 99 ? -19.857 -6.581 12.047 1.00 94.62 99 ALA A O 1
ATOM 769 N N . PHE A 1 100 ? -19.999 -5.962 9.909 1.00 94.31 100 PHE A N 1
ATOM 770 C CA . PHE A 1 100 ? -21.453 -5.868 9.907 1.00 94.31 100 PHE A CA 1
ATOM 771 C C . PHE A 1 100 ? -22.110 -7.233 9.696 1.00 94.31 100 PHE A C 1
ATOM 773 O O . PHE A 1 100 ? -23.068 -7.537 10.402 1.00 94.31 100 PHE A O 1
ATOM 780 N N . LEU A 1 101 ? -21.584 -8.036 8.768 1.00 95.12 101 LEU A N 1
ATOM 781 C CA . LEU A 1 101 ? -22.075 -9.383 8.468 1.00 95.12 101 LEU A CA 1
ATOM 782 C C . LEU A 1 101 ? -21.739 -10.387 9.578 1.00 95.12 101 LEU A C 1
ATOM 784 O O . LEU A 1 101 ? -22.553 -11.253 9.883 1.00 95.12 101 LEU A O 1
ATOM 788 N N . GLN A 1 102 ? -20.569 -10.251 10.205 1.00 94.25 102 GLN A N 1
ATOM 789 C CA . GLN A 1 102 ? -20.085 -11.134 11.266 1.00 94.25 102 GLN A CA 1
ATOM 790 C C . GLN A 1 102 ? -19.603 -10.322 12.486 1.00 94.25 102 GLN A C 1
ATOM 792 O O . GLN A 1 102 ? -18.398 -10.171 12.709 1.00 94.25 102 GLN A O 1
ATOM 797 N N . PRO A 1 103 ? -20.523 -9.787 13.314 1.00 91.94 103 PRO A N 1
ATOM 798 C CA . PRO A 1 103 ? -20.171 -8.981 14.488 1.00 91.94 103 PRO A CA 1
ATOM 799 C C . PRO A 1 103 ? -19.342 -9.729 15.539 1.00 91.94 103 PRO A C 1
ATOM 801 O O . PRO A 1 103 ? -18.607 -9.100 16.297 1.00 91.94 103 PRO A O 1
ATOM 804 N N . GLN A 1 104 ? -19.442 -11.061 15.583 1.00 92.44 104 GLN A N 1
ATOM 805 C CA . GLN A 1 104 ? -18.677 -11.918 16.490 1.00 92.44 104 GLN A CA 1
ATOM 806 C C . GLN A 1 104 ? -17.163 -11.798 16.290 1.00 92.44 104 GLN A C 1
ATOM 808 O O . GLN A 1 104 ? -16.417 -11.990 17.243 1.00 92.44 104 GLN A O 1
ATOM 813 N N . LEU A 1 105 ? -16.715 -11.416 15.088 1.00 92.25 105 LEU A N 1
ATOM 814 C CA . LEU A 1 105 ? -15.299 -11.232 14.770 1.00 92.25 105 LEU A CA 1
ATOM 815 C C . LEU A 1 105 ? -14.665 -10.023 15.461 1.00 92.25 105 LEU A C 1
ATOM 817 O O . LEU A 1 105 ? -13.455 -9.880 15.416 1.00 92.25 105 LEU A O 1
ATOM 821 N N . LEU A 1 106 ? -15.448 -9.117 16.049 1.00 90.75 106 LEU A N 1
ATOM 822 C CA . LEU A 1 106 ? -14.919 -7.975 16.805 1.00 90.75 106 LEU A CA 1
ATOM 823 C C . LEU A 1 106 ? -14.880 -8.231 18.320 1.00 90.75 106 LEU A C 1
ATOM 825 O O . LEU A 1 106 ? -14.343 -7.417 19.082 1.00 90.75 106 LEU A O 1
ATOM 829 N N . GLY A 1 107 ? -15.483 -9.333 18.769 1.00 88.50 107 GLY A N 1
ATOM 830 C CA . GLY A 1 107 ? -15.647 -9.644 20.180 1.00 88.50 107 GLY A CA 1
ATOM 831 C C . GLY A 1 107 ? -16.347 -8.524 20.961 1.00 88.50 107 GLY A C 1
ATOM 832 O O . GLY A 1 107 ? -17.200 -7.792 20.453 1.00 88.50 107 GLY A O 1
ATOM 833 N N . LYS A 1 108 ? -15.986 -8.391 22.242 1.00 88.50 108 LYS A N 1
ATOM 834 C CA . LYS A 1 108 ? -16.515 -7.346 23.142 1.00 88.50 108 LYS A CA 1
ATOM 835 C C . LYS A 1 108 ? -15.681 -6.062 23.129 1.00 88.50 108 LYS A C 1
ATOM 837 O O . LYS A 1 108 ? -16.141 -5.035 23.621 1.00 88.50 108 LYS A O 1
ATOM 842 N N . HIS A 1 109 ? -14.460 -6.128 22.601 1.00 88.50 109 HIS A N 1
ATOM 843 C CA . HIS A 1 109 ? -13.464 -5.065 22.712 1.00 88.50 109 HIS A CA 1
ATOM 844 C C . HIS A 1 109 ? -13.524 -4.073 21.555 1.00 88.50 109 HIS A C 1
ATOM 846 O O . HIS A 1 109 ? -13.317 -2.877 21.775 1.00 88.50 109 HIS A O 1
ATOM 852 N N . PHE A 1 110 ? -13.843 -4.546 20.346 1.00 93.06 110 PHE A N 1
ATOM 853 C CA . PHE A 1 110 ? -13.806 -3.719 19.148 1.00 93.06 110 PHE A CA 1
ATOM 854 C C . PHE A 1 110 ? -15.201 -3.329 18.647 1.00 93.06 110 PHE A C 1
ATOM 856 O O . PHE A 1 110 ? -16.197 -4.038 18.805 1.00 93.06 110 PHE A O 1
ATOM 863 N N . GLY A 1 111 ? -15.280 -2.146 18.046 1.00 91.94 111 GLY A N 1
ATOM 864 C CA . GLY A 1 111 ? -16.477 -1.581 17.441 1.00 91.94 111 GLY A CA 1
ATOM 865 C C . GLY A 1 111 ? -16.254 -1.309 15.959 1.00 91.94 111 GLY A C 1
ATOM 866 O O . GLY A 1 111 ? -15.211 -0.794 15.564 1.00 91.94 111 GLY A O 1
ATOM 867 N N . ARG A 1 112 ? -17.250 -1.619 15.123 1.00 93.12 112 ARG A N 1
ATOM 868 C CA . ARG A 1 112 ? -17.159 -1.360 13.675 1.00 93.12 112 ARG A CA 1
ATOM 869 C C . ARG A 1 112 ? -17.193 0.127 13.332 1.00 93.12 112 ARG A C 1
ATOM 871 O O . ARG A 1 112 ? -16.630 0.541 12.325 1.00 93.12 112 ARG A O 1
ATOM 878 N N . ILE A 1 113 ? -17.918 0.912 14.130 1.00 92.06 113 ILE A N 1
ATOM 879 C CA . ILE A 1 113 ? -18.213 2.309 13.817 1.00 92.06 113 ILE A CA 1
ATOM 880 C C . ILE A 1 113 ? -16.984 3.150 14.104 1.00 92.06 113 ILE A C 1
ATOM 882 O O . ILE A 1 113 ? -16.360 3.031 15.157 1.00 92.06 113 ILE A O 1
ATOM 886 N N . GLU A 1 114 ? -16.675 4.025 13.160 1.00 91.62 114 GLU A N 1
ATOM 887 C CA . GLU A 1 114 ? -15.581 4.957 13.302 1.00 91.62 114 GLU A CA 1
ATOM 888 C C . GLU A 1 114 ? -16.103 6.340 13.672 1.00 91.62 114 GLU A C 1
ATOM 890 O O . GLU A 1 114 ? -17.102 6.820 13.131 1.00 91.62 114 GLU A O 1
ATOM 895 N N . PHE A 1 115 ? -15.398 6.985 14.592 1.00 91.31 115 PHE A N 1
ATOM 896 C CA . PHE A 1 115 ? -15.700 8.322 15.077 1.00 91.31 115 PHE A CA 1
ATOM 897 C C . PHE A 1 115 ? -14.552 9.260 14.728 1.00 91.31 115 PHE A C 1
ATOM 899 O O . PHE A 1 115 ? -13.393 8.856 14.750 1.00 91.31 115 PHE A O 1
ATOM 906 N N . GLN A 1 116 ? -14.862 10.533 14.475 1.00 88.62 116 GLN A N 1
ATOM 907 C CA . GLN A 1 116 ? -13.850 11.548 14.145 1.00 88.62 116 GLN A CA 1
ATOM 908 C C . GLN A 1 116 ? -12.803 11.725 15.262 1.00 88.62 116 GLN A C 1
ATOM 910 O O . GLN A 1 116 ? -11.679 12.155 15.022 1.00 88.62 116 GLN A O 1
ATOM 915 N N . ARG A 1 117 ? -13.179 11.407 16.504 1.00 87.12 117 ARG A N 1
ATOM 916 C CA . ARG A 1 117 ? -12.296 11.409 17.671 1.00 87.12 117 ARG A CA 1
ATOM 917 C C . ARG A 1 117 ? -12.604 10.224 18.571 1.00 87.12 117 ARG A C 1
ATOM 919 O O . ARG A 1 117 ? -13.733 9.738 18.601 1.00 87.12 117 ARG A O 1
ATOM 926 N N . ARG A 1 118 ? -11.624 9.821 19.383 1.00 86.19 118 ARG A N 1
ATOM 927 C CA . ARG A 1 118 ? -11.834 8.805 20.419 1.00 86.19 118 ARG A CA 1
ATOM 928 C C . ARG A 1 118 ? -12.846 9.300 21.453 1.00 86.19 118 ARG A C 1
ATOM 930 O O . ARG A 1 118 ? -12.640 10.346 22.077 1.00 86.19 118 ARG A O 1
ATOM 937 N N . LEU A 1 119 ? -13.911 8.525 21.628 1.00 88.81 119 LEU A N 1
ATOM 938 C CA . LEU A 1 119 ? -14.982 8.813 22.573 1.00 88.81 119 LEU A CA 1
ATOM 939 C C . LEU A 1 119 ? -14.539 8.547 24.014 1.00 88.81 119 LEU A C 1
ATOM 941 O O . LEU A 1 119 ? -13.741 7.650 24.291 1.00 88.81 119 LEU A O 1
ATOM 945 N N . ARG A 1 120 ? -15.055 9.352 24.941 1.00 88.62 120 ARG A N 1
ATOM 946 C CA . ARG A 1 120 ? -14.858 9.206 26.388 1.00 88.62 120 ARG A CA 1
ATOM 947 C C . ARG A 1 120 ? -16.214 9.188 27.089 1.00 88.62 120 ARG A C 1
ATOM 949 O O . ARG A 1 120 ? -17.214 9.618 26.528 1.00 88.62 120 ARG A O 1
ATOM 956 N N . LYS A 1 121 ? -16.240 8.794 28.368 1.00 89.75 121 LYS A N 1
ATOM 957 C CA . LYS A 1 121 ? -17.473 8.774 29.186 1.00 89.75 121 LYS A CA 1
ATOM 958 C C . LYS A 1 121 ? -18.215 10.120 29.223 1.00 89.75 121 LYS A C 1
ATOM 960 O O . LYS A 1 121 ? -19.431 10.135 29.328 1.00 89.75 121 LYS A O 1
ATOM 965 N N . LYS A 1 122 ? -17.503 11.243 29.079 1.00 91.56 122 LYS A N 1
ATOM 966 C CA . LYS A 1 122 ? -18.099 12.591 29.003 1.00 91.56 122 LYS A CA 1
ATOM 967 C C . LYS A 1 122 ? -18.893 12.868 27.720 1.00 91.56 122 LYS A C 1
ATOM 969 O O . LYS A 1 122 ? -19.664 13.816 27.690 1.00 91.56 122 LYS A O 1
ATOM 974 N N . ASP A 1 123 ? -18.665 12.088 26.665 1.00 89.25 123 ASP A N 1
ATOM 975 C CA . ASP A 1 123 ? -19.305 12.281 25.363 1.00 89.25 123 ASP A CA 1
ATOM 976 C C . ASP A 1 123 ? -20.643 11.520 25.269 1.00 89.25 123 ASP A C 1
ATOM 978 O O . ASP A 1 123 ? -21.334 11.633 24.262 1.00 89.25 123 ASP A O 1
ATOM 982 N N . LEU A 1 124 ? -21.032 10.767 26.310 1.00 91.31 124 LEU A N 1
ATOM 983 C CA . LEU A 1 124 ? -22.315 10.061 26.378 1.00 91.31 124 LEU A CA 1
ATOM 984 C C . LEU A 1 124 ? -23.486 11.034 26.201 1.00 91.31 124 LEU A C 1
ATOM 986 O O . LEU A 1 124 ? -23.544 12.078 26.848 1.00 91.31 124 LEU A O 1
ATOM 990 N N . GLY A 1 125 ? -24.419 10.692 25.311 1.00 91.12 125 GLY A N 1
ATOM 991 C CA . GLY A 1 125 ? -25.569 11.542 24.994 1.00 91.12 125 GLY A CA 1
ATOM 992 C C . GLY A 1 125 ? -25.253 12.755 24.108 1.00 91.12 125 GLY A C 1
ATOM 993 O O . GLY A 1 125 ? -26.176 13.454 23.692 1.00 91.12 125 GLY A O 1
ATOM 994 N N . GLN A 1 126 ? -23.986 13.003 23.758 1.00 93.06 126 GLN A N 1
ATOM 995 C CA . GLN A 1 126 ? -23.613 14.081 22.840 1.00 93.06 126 GLN A CA 1
ATOM 996 C C . GLN A 1 126 ? -23.724 13.638 21.378 1.00 93.06 126 GLN A C 1
ATOM 998 O O . GLN A 1 126 ? -23.565 12.461 21.048 1.00 93.06 126 GLN A O 1
ATOM 1003 N N . LYS A 1 127 ? -23.965 14.600 20.479 1.00 94.25 127 LYS A N 1
ATOM 1004 C CA . LYS A 1 127 ? -23.906 14.378 19.028 1.00 94.25 127 LYS A CA 1
ATOM 1005 C C . LYS A 1 127 ? -22.456 14.443 18.558 1.00 94.25 127 LYS A C 1
ATOM 1007 O O . LYS A 1 127 ? -21.815 15.484 18.676 1.00 94.25 127 LYS A O 1
ATOM 1012 N N . VAL A 1 128 ? -21.958 13.347 17.994 1.00 93.81 128 VAL A N 1
ATOM 1013 C CA . VAL A 1 128 ? -20.596 13.246 17.453 1.00 93.81 128 VAL A CA 1
ATOM 1014 C C . VAL A 1 128 ? -20.644 12.761 16.007 1.00 93.81 128 VAL A C 1
ATOM 1016 O O . VAL A 1 128 ? -21.565 12.040 15.614 1.00 93.81 128 VAL A O 1
ATOM 1019 N N . LEU A 1 129 ? -19.657 13.186 15.214 1.00 94.81 129 LEU A N 1
ATOM 1020 C CA . LEU A 1 129 ? -19.478 12.713 13.849 1.00 94.81 129 LEU A CA 1
ATOM 1021 C C . LEU A 1 129 ? -19.014 11.253 13.832 1.00 94.81 129 LEU A C 1
ATOM 1023 O O . LEU A 1 129 ? -17.999 10.900 14.440 1.00 94.81 129 LEU A O 1
ATOM 1027 N N . PHE A 1 130 ? -19.758 10.426 13.106 1.00 94.06 130 PHE A N 1
ATOM 1028 C CA . PHE A 1 130 ? -19.482 9.011 12.896 1.00 94.06 130 PHE A CA 1
ATOM 1029 C C . PHE A 1 130 ? -19.541 8.657 11.408 1.00 94.06 130 PHE A C 1
ATOM 1031 O O . PHE A 1 130 ? -20.165 9.363 10.609 1.00 94.06 130 PHE A O 1
ATOM 1038 N N . ARG A 1 131 ? -18.901 7.545 11.050 1.00 92.75 131 ARG A N 1
ATOM 1039 C CA . ARG A 1 131 ? -18.999 6.930 9.726 1.00 92.75 131 ARG A CA 1
ATOM 1040 C C . ARG A 1 131 ? -19.079 5.408 9.836 1.00 92.75 131 ARG A C 1
ATOM 1042 O O . ARG A 1 131 ? -18.391 4.786 10.646 1.00 92.75 131 ARG A O 1
ATOM 1049 N N . ASP A 1 132 ? -19.937 4.821 9.008 1.00 92.31 132 ASP A N 1
ATOM 1050 C CA . ASP A 1 132 ? -20.175 3.374 8.917 1.00 92.31 132 ASP A CA 1
ATOM 1051 C C . ASP A 1 132 ? -19.908 2.866 7.482 1.00 92.31 132 ASP A C 1
ATOM 1053 O O . ASP A 1 132 ? -19.587 3.645 6.577 1.00 92.31 132 ASP A O 1
ATOM 1057 N N . ARG A 1 133 ? -20.052 1.555 7.255 1.00 92.06 133 ARG A N 1
ATOM 1058 C CA . ARG A 1 133 ? -19.675 0.834 6.025 1.00 92.06 133 ARG A CA 1
ATOM 1059 C C . ARG A 1 133 ? -20.163 1.470 4.718 1.00 92.06 133 ARG A C 1
ATOM 1061 O O . ARG A 1 133 ? -19.447 1.481 3.724 1.00 92.06 133 ARG A O 1
ATOM 1068 N N . HIS A 1 134 ? -21.380 2.011 4.722 1.00 91.06 134 HIS A N 1
ATOM 1069 C CA . HIS A 1 134 ? -22.051 2.548 3.536 1.00 91.06 134 HIS A CA 1
ATOM 1070 C C . HIS A 1 134 ? -21.742 4.033 3.304 1.00 91.06 134 HIS A C 1
ATOM 1072 O O . HIS A 1 134 ? -22.013 4.564 2.231 1.00 91.06 134 HIS A O 1
ATOM 1078 N N . MET A 1 135 ? -21.166 4.713 4.294 1.00 92.44 135 MET A N 1
ATOM 1079 C CA . MET A 1 135 ? -20.909 6.147 4.238 1.00 92.44 135 MET A CA 1
ATOM 1080 C C . MET A 1 135 ? -19.541 6.414 3.611 1.00 92.44 135 MET A C 1
ATOM 1082 O O . MET A 1 135 ? -18.556 5.758 3.949 1.00 92.44 135 MET A O 1
ATOM 1086 N N . SER A 1 136 ? -19.456 7.379 2.698 1.00 88.50 136 SER A N 1
ATOM 1087 C CA . SER A 1 136 ? -18.188 7.984 2.257 1.00 88.50 136 SER A CA 1
ATOM 1088 C C . SER A 1 136 ? -17.818 9.217 3.088 1.00 88.50 136 SER A C 1
ATOM 1090 O O . SER A 1 136 ? -16.634 9.482 3.273 1.00 88.50 136 SER A O 1
ATOM 1092 N N . GLY A 1 137 ? -18.819 9.938 3.603 1.00 91.50 137 GLY A N 1
ATOM 1093 C CA . GLY A 1 137 ? -18.662 11.106 4.470 1.00 91.50 137 GLY A CA 1
ATOM 1094 C C . GLY A 1 137 ? -18.996 10.831 5.938 1.00 91.50 137 GLY A C 1
ATOM 1095 O O . GLY A 1 137 ? -19.138 9.683 6.361 1.00 91.50 137 GLY A O 1
ATOM 1096 N N . TRP A 1 138 ? -19.134 11.911 6.706 1.00 94.50 138 TRP A N 1
ATOM 1097 C CA . TRP A 1 138 ? -19.495 11.883 8.123 1.00 94.50 138 TRP A CA 1
ATOM 1098 C C . TRP A 1 138 ? -20.977 12.210 8.323 1.00 94.50 138 TRP A C 1
ATOM 1100 O O . TRP A 1 138 ? -21.534 13.043 7.612 1.00 94.50 138 TRP A O 1
ATOM 1110 N N . SER A 1 139 ? -21.596 11.591 9.323 1.00 95.12 139 SER A N 1
ATOM 1111 C CA . SER A 1 139 ? -22.947 11.918 9.791 1.00 95.12 139 SER A CA 1
ATOM 1112 C C . SER A 1 139 ? -22.954 12.087 11.310 1.00 95.12 139 SER A C 1
ATOM 1114 O O . SER A 1 139 ? -21.972 11.758 11.969 1.00 95.12 139 SER A O 1
ATOM 1116 N N . TYR A 1 140 ? -24.036 12.606 11.890 1.00 94.44 140 TYR A N 1
ATOM 1117 C CA . TYR A 1 140 ? -24.164 12.771 13.341 1.00 94.44 140 TYR A CA 1
ATOM 1118 C C . TYR A 1 140 ? -24.894 11.596 13.983 1.00 94.44 140 TYR A C 1
ATOM 1120 O O . TYR A 1 140 ? -25.955 11.178 13.522 1.00 94.44 140 TYR A O 1
ATOM 1128 N N . ARG A 1 141 ? -24.368 11.119 15.113 1.00 92.31 141 ARG A N 1
ATOM 1129 C CA . ARG A 1 141 ? -25.031 10.139 15.979 1.00 92.31 141 ARG A CA 1
ATOM 1130 C C . ARG A 1 141 ? -24.900 10.550 17.435 1.00 92.31 141 ARG A C 1
ATOM 1132 O O . ARG A 1 141 ? -23.898 11.140 17.834 1.00 92.31 141 ARG A O 1
ATOM 1139 N N . ILE A 1 142 ? -25.937 10.250 18.211 1.00 93.94 142 ILE A N 1
ATOM 1140 C CA . ILE A 1 142 ?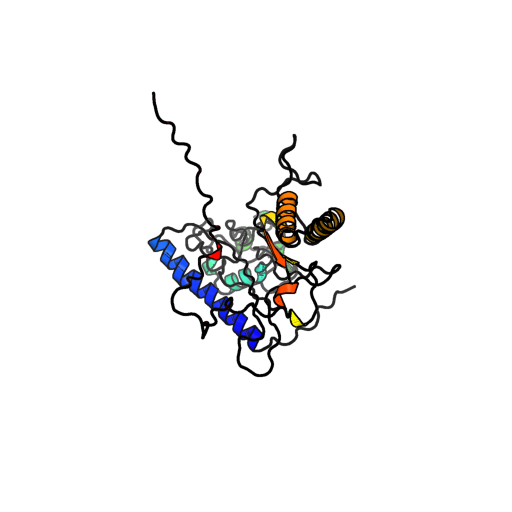 -25.908 10.390 19.666 1.00 93.94 142 ILE A CA 1
ATOM 1141 C C . ILE A 1 142 ? -25.111 9.215 20.226 1.00 93.94 142 ILE A C 1
ATOM 1143 O O . ILE A 1 142 ? -25.438 8.060 19.954 1.00 93.94 142 ILE A O 1
ATOM 1147 N N . VAL A 1 143 ? -24.058 9.520 20.976 1.00 92.38 143 VAL A N 1
ATOM 1148 C CA . VAL A 1 143 ? -23.142 8.522 21.533 1.00 92.38 143 VAL A CA 1
ATOM 1149 C C . VAL A 1 143 ? -23.849 7.675 22.591 1.00 92.38 143 VAL A C 1
ATOM 1151 O O . VAL A 1 143 ? -24.386 8.208 23.568 1.00 92.38 143 VAL A O 1
ATOM 1154 N N . SER A 1 144 ? -23.805 6.354 22.411 1.00 91.12 144 SER A N 1
ATOM 1155 C CA . SER A 1 144 ? -24.311 5.364 23.366 1.00 91.12 144 SER A CA 1
ATOM 1156 C C . SER A 1 144 ? -23.206 4.824 24.288 1.00 91.12 144 SER A C 1
ATOM 1158 O O . SER A 1 144 ? -22.017 5.018 24.034 1.00 91.12 144 SER A O 1
ATOM 1160 N N . GLY A 1 145 ? -23.590 4.120 25.361 1.00 88.62 145 GLY A N 1
ATOM 1161 C CA . GLY A 1 145 ? -22.645 3.472 26.287 1.00 88.62 145 GLY A CA 1
ATOM 1162 C C . GLY A 1 145 ? -21.683 2.505 25.593 1.00 88.62 145 GLY A C 1
ATOM 1163 O O . GLY A 1 145 ? -20.481 2.520 25.855 1.00 88.62 145 GLY A O 1
ATOM 1164 N N . ASP A 1 146 ? -22.204 1.725 24.648 1.00 86.94 146 ASP A N 1
ATOM 1165 C CA . ASP A 1 146 ? -21.428 0.767 23.860 1.00 86.94 146 ASP A CA 1
ATOM 1166 C C . ASP A 1 146 ? -20.371 1.444 22.985 1.00 86.94 146 ASP A C 1
ATOM 1168 O O . ASP A 1 146 ? -19.260 0.932 22.865 1.00 86.94 146 ASP A O 1
ATOM 1172 N N . ASP A 1 147 ? -20.685 2.614 22.422 1.00 86.94 147 ASP A N 1
ATOM 1173 C CA . ASP A 1 147 ? -19.756 3.358 21.566 1.00 86.94 147 ASP A CA 1
ATOM 1174 C C . ASP A 1 147 ? -18.539 3.883 22.352 1.00 86.94 147 ASP A C 1
ATOM 1176 O O . ASP A 1 147 ? -17.460 4.046 21.790 1.00 86.94 147 ASP A O 1
ATOM 1180 N N . VAL A 1 148 ? -18.696 4.140 23.656 1.00 88.56 148 VAL A N 1
ATOM 1181 C CA . VAL A 1 148 ? -17.596 4.578 24.534 1.00 88.56 148 VAL A CA 1
ATOM 1182 C C . VAL A 1 148 ? -16.749 3.401 25.015 1.00 88.56 148 VAL A C 1
ATOM 1184 O O . VAL A 1 148 ? -15.538 3.544 25.189 1.00 88.56 148 VAL A O 1
ATOM 1187 N N . ASN A 1 149 ? -17.378 2.252 25.260 1.00 88.38 149 ASN A N 1
ATOM 1188 C CA . ASN A 1 149 ? -16.703 1.082 25.820 1.00 88.38 149 ASN A CA 1
ATOM 1189 C C . ASN A 1 149 ? -15.921 0.283 24.770 1.00 88.38 149 ASN A C 1
ATOM 1191 O O . ASN A 1 149 ? -14.967 -0.408 25.126 1.00 88.38 149 ASN A O 1
ATOM 1195 N N . ARG A 1 150 ? -16.307 0.372 23.493 1.00 89.69 150 ARG A N 1
ATOM 1196 C CA . ARG A 1 150 ? -15.646 -0.341 22.397 1.00 89.69 150 ARG A CA 1
ATOM 1197 C C . ARG A 1 150 ? -14.611 0.540 21.713 1.00 89.69 150 ARG A C 1
ATOM 1199 O O . ARG A 1 150 ? -14.853 1.707 21.412 1.00 89.69 150 ARG A O 1
ATOM 1206 N N . VAL A 1 151 ? -13.453 -0.036 21.425 1.00 89.94 151 VAL A N 1
ATOM 1207 C CA . VAL A 1 151 ? -12.410 0.625 20.639 1.00 89.94 151 VAL A CA 1
ATOM 1208 C C . VAL A 1 151 ? -12.746 0.472 19.154 1.00 89.94 151 VAL A C 1
ATOM 1210 O O . VAL A 1 151 ? -13.072 -0.635 18.735 1.00 89.94 151 VAL A O 1
ATOM 1213 N N . PRO A 1 152 ? -12.683 1.525 18.324 1.00 92.00 152 PRO A N 1
ATOM 1214 C CA . PRO A 1 152 ? -12.880 1.371 16.886 1.00 92.00 152 PRO A CA 1
ATOM 1215 C C . PRO A 1 152 ? -11.923 0.329 16.300 1.00 92.00 152 PRO A C 1
ATOM 1217 O O . PRO A 1 152 ? -10.751 0.283 16.669 1.00 92.00 152 PRO A O 1
ATOM 1220 N N . MET A 1 153 ? -12.410 -0.500 15.377 1.00 93.50 153 MET A N 1
ATOM 1221 C CA . MET A 1 153 ? -11.588 -1.529 14.737 1.00 93.50 153 MET A CA 1
ATOM 1222 C C . MET A 1 153 ? -10.454 -0.938 13.889 1.00 93.50 153 MET A C 1
ATOM 1224 O O . MET A 1 153 ? -9.470 -1.618 13.644 1.00 93.50 153 MET A O 1
ATOM 1228 N N . ILE A 1 154 ? -10.571 0.314 13.443 1.00 93.75 154 ILE A N 1
ATOM 1229 C CA . ILE A 1 154 ? -9.506 1.051 12.755 1.00 93.75 154 ILE A CA 1
ATOM 1230 C C . ILE A 1 154 ? -9.045 2.160 13.695 1.00 93.75 154 ILE A C 1
ATOM 1232 O O . ILE A 1 154 ? -9.851 2.980 14.135 1.00 93.75 154 ILE A O 1
ATOM 1236 N N . ILE A 1 155 ? -7.756 2.157 14.029 1.00 90.25 155 ILE A N 1
ATOM 1237 C CA . ILE A 1 155 ? -7.158 3.085 14.991 1.00 90.25 155 ILE A CA 1
ATOM 1238 C C . ILE A 1 155 ? -5.990 3.800 14.331 1.00 90.25 155 ILE A C 1
ATOM 1240 O O . ILE A 1 155 ? -5.164 3.161 13.693 1.00 90.25 155 ILE A O 1
ATOM 1244 N N . GLY A 1 156 ? -5.874 5.106 14.557 1.00 88.81 156 GLY A N 1
ATOM 1245 C CA . GLY A 1 156 ? -4.815 5.915 13.962 1.00 88.81 156 GLY A CA 1
ATOM 1246 C C . GLY A 1 156 ? -5.138 6.322 12.526 1.00 88.81 156 GLY A C 1
ATOM 1247 O O . GLY A 1 156 ? -6.212 6.028 12.014 1.00 88.81 156 GLY A O 1
ATOM 1248 N N . HIS A 1 157 ? -4.195 7.033 11.912 1.00 86.19 157 HIS A N 1
ATOM 1249 C CA . HIS A 1 157 ? -4.328 7.595 10.571 1.00 86.19 157 HIS A CA 1
ATOM 1250 C C . HIS A 1 157 ? -3.015 7.454 9.798 1.00 86.19 157 HIS A C 1
ATOM 1252 O O . HIS A 1 157 ? -1.931 7.425 10.400 1.00 86.19 157 HIS A O 1
ATOM 1258 N N . GLY A 1 158 ? -3.109 7.383 8.471 1.00 84.56 158 GLY A N 1
ATOM 1259 C CA . GLY A 1 158 ? -1.983 7.203 7.562 1.00 84.56 158 GLY A CA 1
ATOM 1260 C C . GLY A 1 158 ? -1.151 5.973 7.924 1.00 84.56 158 GLY A C 1
ATOM 1261 O O . GLY A 1 158 ? -1.680 4.922 8.274 1.00 84.56 158 GLY A O 1
ATOM 1262 N N . LYS A 1 159 ? 0.177 6.123 7.947 1.00 75.94 159 LYS A N 1
ATOM 1263 C CA . LYS A 1 159 ? 1.126 5.043 8.290 1.00 75.94 159 LYS A CA 1
ATOM 1264 C C . LYS A 1 159 ? 0.945 4.449 9.692 1.00 75.94 159 LYS A C 1
ATOM 1266 O O . LYS A 1 159 ? 1.416 3.350 9.980 1.00 75.94 159 LYS A O 1
ATOM 1271 N N . ARG A 1 160 ? 0.284 5.177 10.598 1.00 86.38 160 ARG A N 1
ATOM 1272 C CA . ARG A 1 160 ? -0.011 4.717 11.965 1.00 86.38 160 ARG A CA 1
ATOM 1273 C C . ARG A 1 160 ? -1.390 4.075 12.083 1.00 86.38 160 ARG A C 1
ATOM 1275 O O . ARG A 1 160 ? -1.772 3.706 13.190 1.00 86.38 160 ARG A O 1
ATOM 1282 N N . ALA A 1 161 ? -2.130 3.955 10.981 1.00 91.25 161 ALA A N 1
ATOM 1283 C CA . ALA A 1 161 ? -3.378 3.217 10.957 1.00 91.25 161 ALA A CA 1
ATOM 1284 C C . ALA A 1 161 ? -3.106 1.743 11.281 1.00 91.25 161 ALA A C 1
ATOM 1286 O O . ALA A 1 161 ? -2.196 1.122 10.726 1.00 91.25 161 ALA A O 1
ATOM 1287 N N . ARG A 1 162 ? -3.873 1.191 12.216 1.00 94.12 162 ARG A N 1
ATOM 1288 C CA . ARG A 1 162 ? -3.805 -0.206 12.633 1.00 94.12 162 ARG A CA 1
ATOM 1289 C C . ARG A 1 162 ? -5.205 -0.789 12.704 1.00 94.12 162 ARG A C 1
ATOM 1291 O O . ARG A 1 162 ? -6.105 -0.194 13.301 1.00 94.12 162 ARG A O 1
ATOM 1298 N N . LEU A 1 163 ? -5.367 -1.968 12.123 1.00 94.62 163 LEU A N 1
ATOM 1299 C CA . LEU A 1 163 ? -6.539 -2.805 12.299 1.00 94.62 163 LEU A CA 1
ATOM 1300 C C . LEU A 1 163 ? -6.443 -3.492 13.665 1.00 94.62 163 LEU A C 1
ATOM 1302 O O . LEU A 1 163 ? -5.456 -4.157 13.969 1.00 94.62 163 LEU A O 1
ATOM 1306 N N . MET A 1 164 ? -7.459 -3.276 14.496 1.00 93.94 164 MET A N 1
ATOM 1307 C CA . MET A 1 164 ? -7.606 -3.798 15.857 1.00 93.94 164 MET A CA 1
ATOM 1308 C C . MET A 1 164 ? -6.367 -3.579 16.742 1.00 93.94 164 MET A C 1
ATOM 1310 O O . MET A 1 164 ? -6.058 -4.390 17.602 1.00 93.94 164 MET A O 1
ATOM 1314 N N . ALA A 1 165 ? -5.676 -2.447 16.548 1.00 91.94 165 ALA A N 1
ATOM 1315 C CA . ALA A 1 165 ? -4.412 -2.092 17.207 1.00 91.94 165 ALA A CA 1
ATOM 1316 C C . ALA A 1 165 ? -3.204 -2.997 16.881 1.00 91.94 165 ALA A C 1
ATOM 1318 O O . ALA A 1 165 ? -2.167 -2.844 17.522 1.00 91.94 165 ALA A O 1
ATOM 1319 N N . THR A 1 166 ? -3.309 -3.880 15.885 1.00 92.62 166 THR A N 1
ATOM 1320 C CA . THR A 1 166 ? -2.296 -4.910 15.610 1.00 92.62 166 THR A CA 1
ATOM 1321 C C . THR A 1 166 ? -1.553 -4.658 14.303 1.00 92.62 166 THR A C 1
ATOM 1323 O O . THR A 1 166 ? -0.363 -4.358 14.324 1.00 92.62 166 THR A O 1
ATOM 1326 N N . ILE A 1 167 ? -2.244 -4.724 13.160 1.00 91.56 167 ILE A N 1
ATOM 1327 C CA . ILE A 1 167 ? -1.606 -4.791 11.834 1.00 91.56 167 ILE A CA 1
ATOM 1328 C C . ILE A 1 167 ? -1.866 -3.532 10.996 1.00 91.56 167 ILE A C 1
ATOM 1330 O O . ILE A 1 167 ? -2.941 -2.937 11.072 1.00 91.56 167 ILE A O 1
ATOM 1334 N N . GLY A 1 168 ? -0.865 -3.088 10.229 1.00 90.44 168 GLY A N 1
ATOM 1335 C CA . GLY A 1 168 ? -0.936 -1.897 9.365 1.00 90.44 168 GLY A CA 1
ATOM 1336 C C . GLY A 1 168 ? -1.439 -2.158 7.943 1.00 90.44 168 GLY A C 1
ATOM 1337 O O . GLY A 1 168 ? -1.712 -1.210 7.211 1.00 90.44 168 GLY A O 1
ATOM 1338 N N . THR A 1 169 ? -1.595 -3.425 7.570 1.00 88.88 169 THR A N 1
ATOM 1339 C CA . THR A 1 169 ? -2.071 -3.891 6.267 1.00 88.88 169 THR A CA 1
ATOM 1340 C C . THR A 1 169 ? -3.386 -4.649 6.435 1.00 88.88 169 THR A C 1
ATOM 1342 O O . THR A 1 169 ? -3.731 -5.123 7.516 1.00 88.88 169 THR A O 1
ATOM 1345 N N . THR A 1 170 ? -4.174 -4.715 5.366 1.00 89.81 170 THR A N 1
ATOM 1346 C CA . THR A 1 170 ? -5.490 -5.385 5.370 1.00 89.81 170 THR A CA 1
ATOM 1347 C C . THR A 1 170 ? -5.591 -6.516 4.362 1.00 89.81 170 THR A C 1
ATOM 1349 O O . THR A 1 170 ? -6.587 -7.248 4.351 1.00 89.81 170 THR A O 1
ATOM 1352 N N . ARG A 1 171 ? -4.546 -6.678 3.547 1.00 89.31 171 ARG A N 1
ATOM 1353 C CA . ARG A 1 171 ? -4.380 -7.775 2.606 1.00 89.31 171 ARG A CA 1
ATOM 1354 C C . ARG A 1 171 ? -2.970 -8.333 2.704 1.00 89.31 171 ARG A C 1
ATOM 1356 O O . ARG A 1 171 ? -2.023 -7.560 2.841 1.00 89.31 171 ARG A O 1
ATOM 1363 N N . GLY A 1 172 ? -2.858 -9.650 2.656 1.00 86.25 172 GLY A N 1
ATOM 1364 C CA . GLY A 1 172 ? -1.600 -10.361 2.835 1.00 86.25 172 GLY A CA 1
ATOM 1365 C C . GLY A 1 172 ? -1.814 -11.843 3.111 1.00 86.25 172 GLY A C 1
ATOM 1366 O O . GLY A 1 172 ? -2.908 -12.269 3.494 1.00 86.25 172 GLY A O 1
ATOM 1367 N N . PHE A 1 173 ? -0.753 -12.607 2.897 1.00 85.38 173 PHE A N 1
ATOM 1368 C CA . PHE A 1 173 ? -0.675 -14.029 3.209 1.00 85.38 173 PHE A CA 1
ATOM 1369 C C . PHE A 1 173 ? -0.222 -14.250 4.646 1.00 85.38 173 PHE A C 1
ATOM 1371 O O . PHE A 1 173 ? 0.439 -13.389 5.226 1.00 85.38 173 PHE A O 1
ATOM 1378 N N . GLY A 1 174 ? -0.502 -15.434 5.188 1.00 87.00 174 GLY A N 1
ATOM 1379 C CA . GLY A 1 174 ? -0.029 -15.816 6.516 1.00 87.00 174 GLY A CA 1
ATOM 1380 C C . GLY A 1 174 ? -0.775 -15.081 7.628 1.00 87.00 174 GLY A C 1
ATOM 1381 O O . GLY A 1 174 ? -1.946 -14.748 7.462 1.00 87.00 174 GLY A O 1
ATOM 1382 N N . ASP A 1 175 ? -0.124 -14.874 8.776 1.00 87.75 175 ASP A N 1
ATOM 1383 C CA . ASP A 1 175 ? -0.738 -14.293 9.985 1.00 87.75 175 ASP A CA 1
ATOM 1384 C C . ASP A 1 175 ? -2.022 -15.027 10.434 1.00 87.75 175 ASP A C 1
ATOM 1386 O O . ASP A 1 175 ? -2.967 -14.428 10.954 1.00 87.75 175 ASP A O 1
ATOM 1390 N N . HIS A 1 176 ? -2.060 -16.351 10.238 1.00 87.88 176 HIS A N 1
ATOM 1391 C CA . HIS A 1 176 ? -3.176 -17.209 10.667 1.00 87.88 176 HIS A CA 1
ATOM 1392 C C . HIS A 1 176 ? -3.332 -17.229 12.191 1.00 87.88 176 HIS A C 1
ATOM 1394 O O . HIS A 1 176 ? -4.455 -17.196 12.685 1.00 87.88 176 HIS A O 1
ATOM 1400 N N . ASP A 1 177 ? -2.211 -17.161 12.913 1.00 87.50 177 ASP A N 1
ATOM 1401 C CA . ASP A 1 177 ? -2.175 -17.154 14.378 1.00 87.50 177 ASP A CA 1
ATOM 1402 C C . ASP A 1 177 ? -2.136 -15.731 14.976 1.00 87.50 177 ASP A C 1
ATOM 1404 O O . ASP A 1 177 ? -1.861 -15.547 16.164 1.00 87.50 177 ASP A O 1
ATOM 1408 N N . LEU A 1 178 ? -2.353 -14.689 14.163 1.00 90.00 178 LEU A N 1
ATOM 1409 C CA . LEU A 1 178 ? -2.257 -13.310 14.634 1.00 90.00 178 LEU A CA 1
ATOM 1410 C C . LEU A 1 178 ? -3.532 -12.895 15.381 1.00 90.00 178 LEU A C 1
ATOM 1412 O O . LEU A 1 178 ? -4.605 -12.730 14.790 1.00 90.00 178 LEU A O 1
ATOM 1416 N N . GLU A 1 179 ? -3.391 -12.648 16.681 1.00 92.00 179 GLU A N 1
ATOM 1417 C CA . GLU A 1 179 ? -4.460 -12.154 17.548 1.00 92.00 179 GLU A CA 1
ATOM 1418 C C . GLU A 1 179 ? -4.322 -10.659 17.860 1.00 92.00 179 GLU A C 1
ATOM 1420 O O . GLU A 1 179 ? -3.236 -10.113 18.074 1.00 92.00 179 GLU A O 1
ATOM 1425 N N . ALA A 1 180 ? -5.463 -9.982 17.935 1.00 92.62 180 ALA A N 1
ATOM 1426 C CA . ALA A 1 180 ? -5.572 -8.643 18.479 1.00 92.62 180 ALA A CA 1
ATOM 1427 C C . ALA A 1 180 ? -5.621 -8.647 20.014 1.00 92.62 180 ALA A C 1
ATOM 1429 O O . ALA A 1 180 ? -6.059 -9.631 20.622 1.00 92.62 180 ALA A O 1
ATOM 1430 N N . PRO A 1 181 ? -5.260 -7.525 20.670 1.00 88.00 181 PRO A N 1
ATOM 1431 C CA . PRO A 1 181 ? -5.469 -7.360 22.102 1.00 88.00 181 PRO A CA 1
ATOM 1432 C C . PRO A 1 181 ? -6.919 -7.680 22.487 1.00 88.00 181 PRO A C 1
ATOM 1434 O O . PRO A 1 181 ? -7.856 -7.038 22.011 1.00 88.00 181 PRO A O 1
ATOM 1437 N N . GLY A 1 182 ? -7.101 -8.680 23.351 1.00 84.69 182 GLY A N 1
ATOM 1438 C CA . GLY A 1 182 ? -8.421 -9.223 23.689 1.00 84.69 182 GLY A CA 1
ATOM 1439 C C . GLY A 1 182 ? -8.745 -10.579 23.050 1.00 84.69 182 GLY A C 1
ATOM 1440 O O . GLY A 1 182 ? -9.877 -11.031 23.197 1.00 84.69 182 GLY A O 1
ATOM 1441 N N . GLY A 1 183 ? -7.780 -11.222 22.379 1.00 89.12 183 GLY A N 1
ATOM 1442 C CA . GLY A 1 183 ? -7.874 -12.612 21.906 1.00 89.12 183 GLY A CA 1
ATOM 1443 C C . GLY A 1 183 ? -8.696 -12.787 20.630 1.00 89.12 183 GLY A C 1
ATOM 1444 O O . GLY A 1 183 ? -9.241 -13.857 20.376 1.00 89.12 183 GLY A O 1
ATOM 1445 N N . GLN A 1 184 ? -8.868 -11.713 19.857 1.00 92.12 184 GLN A N 1
ATOM 1446 C CA . GLN A 1 184 ? -9.662 -11.739 18.636 1.00 92.12 184 GLN A CA 1
ATOM 1447 C C . GLN A 1 184 ? -8.754 -11.926 17.423 1.00 92.12 184 GLN A C 1
ATOM 1449 O O . GLN A 1 184 ? -7.893 -11.086 17.170 1.00 92.12 184 GLN A O 1
ATOM 1454 N N . TRP A 1 185 ? -8.970 -12.987 16.652 1.00 92.00 185 TRP A N 1
ATOM 1455 C CA . TRP A 1 185 ? -8.197 -13.259 15.440 1.00 92.00 185 TRP A CA 1
ATOM 1456 C C . TRP A 1 185 ? -8.301 -12.124 14.417 1.00 92.00 185 TRP A C 1
ATOM 1458 O O . TRP A 1 185 ? -9.378 -11.559 14.198 1.00 92.00 185 TRP A O 1
ATOM 1468 N N . ILE A 1 186 ? -7.173 -11.794 13.784 1.00 93.62 186 ILE A N 1
ATOM 1469 C CA . ILE A 1 186 ? -7.121 -10.795 12.715 1.00 93.62 186 ILE A CA 1
ATOM 1470 C C . ILE A 1 186 ? -7.774 -11.332 11.439 1.00 93.62 186 ILE A C 1
ATOM 1472 O O . ILE A 1 186 ? -8.525 -10.602 10.789 1.00 93.62 186 ILE A O 1
ATOM 1476 N N . LYS A 1 187 ? -7.556 -12.599 11.071 1.00 92.06 187 LYS A N 1
ATOM 1477 C CA . LYS A 1 187 ? -8.366 -13.236 10.023 1.00 92.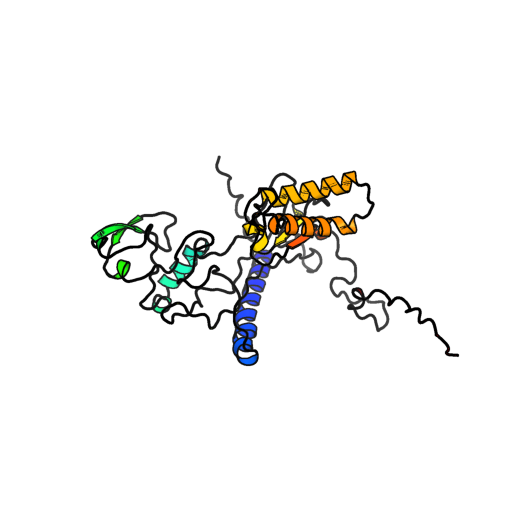06 187 LYS A CA 1
ATOM 1478 C C . LYS A 1 187 ? -9.800 -13.425 10.537 1.00 92.06 187 LYS A C 1
ATOM 1480 O O . LYS A 1 187 ? -9.987 -13.781 11.700 1.00 92.06 187 LYS A O 1
ATOM 1485 N N . PRO A 1 188 ? -10.830 -13.165 9.711 1.00 92.88 188 PRO A N 1
ATOM 1486 C CA . PRO A 1 188 ? -10.805 -12.978 8.254 1.00 92.88 188 PRO A CA 1
ATOM 1487 C C . PRO A 1 188 ? -10.692 -11.516 7.769 1.00 92.88 188 PRO A C 1
ATOM 1489 O O . PRO A 1 188 ? -10.895 -11.242 6.586 1.00 92.88 188 PRO A O 1
ATOM 1492 N N . PHE A 1 189 ? -10.400 -10.542 8.639 1.00 94.31 189 PHE A N 1
ATOM 1493 C CA . PHE A 1 189 ? -10.241 -9.148 8.199 1.00 94.31 189 PHE A CA 1
ATOM 1494 C C . PHE A 1 189 ? -9.007 -8.953 7.308 1.00 94.31 189 PHE A C 1
ATOM 1496 O O . PHE A 1 189 ? -9.088 -8.207 6.325 1.00 94.31 189 PHE A O 1
ATOM 1503 N N . LEU A 1 190 ? -7.910 -9.650 7.616 1.00 92.12 190 LEU A N 1
ATOM 1504 C CA . LEU A 1 190 ? -6.759 -9.807 6.726 1.00 92.12 190 LEU A CA 1
ATOM 1505 C C . LEU A 1 190 ? -7.077 -10.866 5.663 1.00 92.12 190 LEU A C 1
ATOM 1507 O O . LEU A 1 190 ? -7.225 -12.043 5.986 1.00 92.12 190 LEU A O 1
ATOM 1511 N N . THR A 1 191 ? -7.209 -10.443 4.407 1.00 90.88 191 THR A N 1
ATOM 1512 C CA . THR A 1 191 ? -7.540 -11.340 3.289 1.00 90.88 191 THR A CA 1
ATOM 1513 C C . THR A 1 191 ? -6.326 -11.571 2.385 1.00 90.88 191 THR A C 1
ATOM 1515 O O . THR A 1 191 ? -5.618 -10.608 2.089 1.00 90.88 191 THR A O 1
ATOM 1518 N N . PRO A 1 192 ? -6.085 -12.803 1.903 1.00 87.44 192 PRO A N 1
ATOM 1519 C CA . PRO A 1 192 ? -5.046 -13.046 0.905 1.00 87.44 192 PRO A CA 1
ATOM 1520 C C . PRO A 1 192 ? -5.467 -12.576 -0.494 1.00 87.44 192 PRO A C 1
ATOM 1522 O O . PRO A 1 192 ? -4.626 -12.462 -1.376 1.00 87.44 192 PRO A O 1
ATOM 1525 N N . ILE A 1 193 ? -6.754 -12.282 -0.713 1.00 87.44 193 ILE A N 1
ATOM 1526 C CA . ILE A 1 193 ? -7.293 -11.993 -2.043 1.00 87.44 193 ILE A CA 1
ATOM 1527 C C . ILE A 1 193 ? -6.785 -10.632 -2.554 1.00 87.44 193 ILE A C 1
ATOM 1529 O O . ILE A 1 193 ? -7.092 -9.590 -1.950 1.00 87.44 193 ILE A O 1
ATOM 1533 N N . PRO A 1 194 ? -6.040 -10.596 -3.674 1.00 85.00 194 PRO A N 1
ATOM 1534 C CA . PRO A 1 194 ? -5.479 -9.366 -4.213 1.00 85.00 194 PRO A CA 1
ATOM 1535 C C . PRO A 1 194 ? -6.551 -8.516 -4.910 1.00 85.00 194 PRO A C 1
ATOM 1537 O O . PRO A 1 194 ? -7.652 -8.973 -5.205 1.00 85.00 194 PRO A O 1
ATOM 1540 N N . GLU A 1 195 ? -6.237 -7.252 -5.196 1.00 83.75 195 GLU A N 1
ATOM 1541 C CA . GLU A 1 195 ? -6.961 -6.507 -6.231 1.00 83.75 195 GLU A CA 1
ATOM 1542 C C . GLU A 1 195 ? -6.241 -6.707 -7.562 1.00 83.75 195 GLU A C 1
ATOM 1544 O O . GLU A 1 195 ? -5.084 -6.317 -7.712 1.00 83.75 195 GLU A O 1
ATOM 1549 N N . VAL A 1 196 ? -6.934 -7.290 -8.539 1.00 80.69 196 VAL A N 1
ATOM 1550 C CA . VAL A 1 196 ? -6.355 -7.546 -9.858 1.00 80.69 196 VAL A CA 1
ATOM 1551 C C . VAL A 1 196 ? -6.814 -6.483 -10.856 1.00 80.69 196 VAL A C 1
ATOM 1553 O O . VAL A 1 196 ? -7.987 -6.407 -11.241 1.00 80.69 196 VAL A O 1
ATOM 1556 N N . ARG A 1 197 ? -5.862 -5.674 -11.332 1.00 76.69 197 ARG A N 1
ATOM 1557 C CA . ARG A 1 197 ? -6.065 -4.718 -12.430 1.00 76.69 197 ARG A CA 1
ATOM 1558 C C . ARG A 1 197 ? -5.464 -5.260 -13.720 1.00 76.69 197 ARG A C 1
ATOM 1560 O O . ARG A 1 197 ? -4.435 -5.916 -13.704 1.00 76.69 197 ARG A O 1
ATOM 1567 N N . VAL A 1 198 ? -6.114 -4.982 -14.847 1.00 73.94 198 VAL A N 1
ATOM 1568 C CA . VAL A 1 198 ? -5.665 -5.421 -16.180 1.00 73.94 198 VAL A CA 1
ATOM 1569 C C . VAL A 1 198 ? -5.456 -4.177 -17.030 1.00 73.94 198 VAL A C 1
ATOM 1571 O O . VAL A 1 198 ? -6.347 -3.328 -17.065 1.00 73.94 198 VAL A O 1
ATOM 1574 N N . HIS A 1 199 ? -4.299 -4.067 -17.685 1.00 73.12 199 HIS A N 1
ATOM 1575 C CA . HIS A 1 199 ? -3.939 -2.904 -18.492 1.00 73.12 199 HIS A CA 1
ATOM 1576 C C . HIS A 1 199 ? -3.444 -3.329 -19.876 1.00 73.12 199 HIS A C 1
ATOM 1578 O O . HIS A 1 199 ? -2.483 -4.077 -20.011 1.00 73.12 199 HIS A O 1
ATOM 1584 N N . GLU A 1 200 ? -4.065 -2.813 -20.931 1.00 72.50 200 GLU A N 1
ATOM 1585 C CA . GLU A 1 200 ? -3.734 -3.191 -22.305 1.00 72.50 200 GLU A CA 1
ATOM 1586 C C . GLU A 1 200 ? -2.478 -2.457 -22.833 1.00 72.50 200 GLU A C 1
ATOM 1588 O O . GLU A 1 200 ? -2.566 -1.300 -23.248 1.00 72.50 200 GLU A O 1
ATOM 1593 N N . LEU A 1 201 ? -1.325 -3.147 -22.886 1.00 70.81 201 LEU A N 1
ATOM 1594 C CA . LEU A 1 201 ? -0.070 -2.641 -23.481 1.00 70.81 201 LEU A CA 1
ATOM 1595 C C . LEU A 1 201 ? -0.141 -2.436 -25.003 1.00 70.81 201 LEU A C 1
ATOM 1597 O O . LEU A 1 201 ? 0.694 -1.733 -25.557 1.00 70.81 201 LEU A O 1
ATOM 1601 N N . SER A 1 202 ? -1.092 -3.033 -25.730 1.00 66.00 202 SER A N 1
ATOM 1602 C CA . SER A 1 202 ? -1.177 -2.850 -27.194 1.00 66.00 202 SER A CA 1
ATOM 1603 C C . SER A 1 202 ? -1.661 -1.464 -27.626 1.00 66.00 202 SER A C 1
ATOM 1605 O O . SER A 1 202 ? -1.654 -1.157 -28.816 1.00 66.00 202 SER A O 1
ATOM 1607 N N . THR A 1 203 ? -2.112 -0.634 -26.687 1.00 64.75 203 THR A N 1
ATOM 1608 C CA . THR A 1 203 ? -2.732 0.662 -26.993 1.00 64.75 203 THR A CA 1
ATOM 1609 C C . THR A 1 203 ? -1.726 1.764 -27.319 1.00 64.75 203 THR A C 1
ATOM 1611 O O . THR A 1 203 ? -2.090 2.731 -27.985 1.00 64.75 203 THR A O 1
ATOM 1614 N N . HIS A 1 204 ? -0.471 1.618 -26.892 1.00 66.06 204 HIS A N 1
ATOM 1615 C CA . HIS A 1 204 ? 0.576 2.627 -27.043 1.00 66.06 204 HIS A CA 1
ATOM 1616 C C . HIS A 1 204 ? 1.887 1.970 -27.447 1.00 66.06 204 HIS A C 1
ATOM 1618 O O . HIS A 1 204 ? 2.130 0.825 -27.097 1.00 66.06 204 HIS A O 1
ATOM 1624 N N . LYS A 1 205 ? 2.742 2.673 -28.190 1.00 69.25 205 LYS A N 1
ATOM 1625 C CA . LYS A 1 205 ? 4.082 2.186 -28.529 1.00 69.25 205 LYS A CA 1
ATOM 1626 C C . LYS A 1 205 ? 5.061 2.674 -27.461 1.00 69.25 205 LYS A C 1
ATOM 1628 O O . LYS A 1 205 ? 5.259 3.879 -27.358 1.00 69.25 205 LYS A O 1
ATOM 1633 N N . TYR A 1 206 ? 5.657 1.753 -26.708 1.00 73.62 206 TYR A N 1
ATOM 1634 C CA . TYR A 1 206 ? 6.647 2.089 -25.679 1.00 73.62 206 TYR A CA 1
ATOM 1635 C C . TYR A 1 206 ? 8.038 2.228 -26.289 1.00 73.62 206 TYR A C 1
ATOM 1637 O O . TYR A 1 206 ? 8.415 1.481 -27.196 1.00 73.62 206 TYR A O 1
ATOM 1645 N N . THR A 1 207 ? 8.789 3.191 -25.781 1.00 74.81 207 THR A N 1
ATOM 1646 C CA . THR A 1 207 ? 10.213 3.394 -26.031 1.00 74.81 207 THR A CA 1
ATOM 1647 C C . THR A 1 207 ? 11.034 2.818 -24.870 1.00 74.81 207 THR A C 1
ATOM 1649 O O . THR A 1 207 ? 10.495 2.271 -23.907 1.00 74.81 207 THR A O 1
ATOM 1652 N N . GLU A 1 208 ? 12.358 2.922 -24.965 1.00 74.56 208 GLU A N 1
ATOM 1653 C CA . GLU A 1 208 ? 13.306 2.512 -23.915 1.00 74.56 208 GLU A CA 1
ATOM 1654 C C . GLU A 1 208 ? 13.139 3.300 -22.608 1.00 74.56 208 GLU A C 1
ATOM 1656 O O . GLU A 1 208 ? 13.518 2.824 -21.540 1.00 74.56 208 GLU A O 1
ATOM 1661 N N . ARG A 1 209 ? 12.545 4.497 -22.674 1.00 77.69 209 ARG A N 1
ATOM 1662 C CA . ARG A 1 209 ? 12.372 5.377 -21.513 1.00 77.69 209 ARG A CA 1
ATOM 1663 C C . ARG A 1 209 ? 11.153 5.027 -20.660 1.00 77.69 209 ARG A C 1
ATOM 1665 O O . ARG A 1 209 ? 11.076 5.454 -19.508 1.00 77.69 209 ARG A O 1
ATOM 1672 N N . GLU A 1 210 ? 10.205 4.256 -21.191 1.00 79.25 210 GLU A N 1
ATOM 1673 C CA . GLU A 1 210 ? 9.028 3.821 -20.445 1.00 79.25 210 GLU A CA 1
ATOM 1674 C C . GLU A 1 210 ? 9.312 2.529 -19.677 1.00 79.25 210 GLU A C 1
ATOM 1676 O O . GLU A 1 210 ? 9.458 1.434 -20.231 1.00 79.25 210 GLU A O 1
ATOM 1681 N N . VAL A 1 211 ? 9.336 2.674 -18.356 1.00 81.75 211 VAL A N 1
ATOM 1682 C CA . VAL A 1 211 ? 9.624 1.593 -17.419 1.00 81.75 211 VAL A CA 1
ATOM 1683 C C . VAL A 1 211 ? 8.457 1.370 -16.470 1.00 81.75 211 VAL A C 1
ATOM 1685 O O . VAL A 1 211 ? 7.771 2.300 -16.052 1.00 81.75 211 VAL A O 1
ATOM 1688 N N . PHE A 1 212 ? 8.256 0.118 -16.090 1.00 82.94 212 PHE A N 1
ATOM 1689 C CA . PHE A 1 212 ? 7.398 -0.272 -14.989 1.00 82.94 212 PHE A CA 1
ATOM 1690 C C . PHE A 1 212 ? 8.234 -0.414 -13.715 1.00 82.94 212 PHE A C 1
ATOM 1692 O O . PHE A 1 212 ? 9.211 -1.161 -13.691 1.00 82.94 212 PHE A O 1
ATOM 1699 N N . ILE A 1 213 ? 7.844 0.309 -12.664 1.00 83.06 213 ILE A N 1
ATOM 1700 C CA . ILE A 1 213 ? 8.507 0.278 -11.360 1.00 83.06 213 ILE A CA 1
ATOM 1701 C C . ILE A 1 213 ? 7.614 -0.479 -10.384 1.00 83.06 213 ILE A C 1
ATOM 1703 O O . ILE A 1 213 ? 6.467 -0.100 -10.152 1.00 83.06 213 ILE A O 1
ATOM 1707 N N . MET A 1 214 ? 8.165 -1.525 -9.779 1.00 84.62 214 MET A N 1
ATOM 1708 C CA . MET A 1 214 ? 7.554 -2.240 -8.666 1.00 84.62 214 MET A CA 1
ATOM 1709 C C . MET A 1 214 ? 8.505 -2.173 -7.483 1.00 84.62 214 MET A C 1
ATOM 1711 O O . MET A 1 214 ? 9.672 -2.526 -7.615 1.00 84.62 214 MET A O 1
ATOM 1715 N N . ALA A 1 215 ? 8.029 -1.725 -6.329 1.00 84.94 215 ALA A N 1
ATOM 1716 C CA . ALA A 1 215 ? 8.879 -1.587 -5.156 1.00 84.94 215 ALA A CA 1
ATOM 1717 C C . ALA A 1 215 ? 8.120 -1.857 -3.860 1.00 84.94 215 ALA A C 1
ATOM 1719 O O . ALA A 1 215 ? 6.891 -1.749 -3.836 1.00 84.94 215 ALA A O 1
ATOM 1720 N N . SER A 1 216 ? 8.863 -2.195 -2.803 1.00 82.44 216 SER A N 1
ATOM 1721 C CA . SER A 1 216 ? 8.333 -2.262 -1.440 1.00 82.44 216 SER A CA 1
ATOM 1722 C C . SER A 1 216 ? 7.925 -0.874 -0.938 1.00 82.44 216 SER A C 1
ATOM 1724 O O . SER A 1 216 ? 8.348 0.161 -1.466 1.00 82.44 216 SER A O 1
ATOM 1726 N N . ASP A 1 217 ? 7.100 -0.850 0.104 1.00 81.88 217 ASP A N 1
ATOM 1727 C CA . ASP A 1 217 ? 6.717 0.371 0.813 1.00 81.88 217 ASP A CA 1
ATOM 1728 C C . ASP A 1 217 ? 7.936 1.164 1.294 1.00 81.88 217 ASP A C 1
ATOM 1730 O O . ASP A 1 217 ? 7.909 2.386 1.201 1.00 81.88 217 ASP A O 1
ATOM 1734 N N . GLY A 1 218 ? 9.041 0.507 1.661 1.00 83.19 218 GLY A N 1
ATOM 1735 C CA . GLY A 1 218 ? 10.320 1.147 1.986 1.00 83.19 218 GLY A CA 1
ATOM 1736 C C . GLY A 1 218 ? 10.790 2.218 0.983 1.00 83.19 218 GLY A C 1
ATOM 1737 O O . GLY A 1 218 ? 11.411 3.199 1.402 1.00 83.19 218 GLY A O 1
ATOM 1738 N N . LEU A 1 219 ? 10.471 2.086 -0.315 1.00 84.94 219 LEU A N 1
ATOM 1739 C CA . LEU A 1 219 ? 10.716 3.125 -1.328 1.00 84.94 219 LEU A CA 1
ATOM 1740 C C . LEU A 1 219 ? 9.667 4.251 -1.248 1.00 84.94 219 LEU A C 1
ATOM 1742 O O . LEU A 1 219 ? 10.008 5.424 -1.066 1.00 84.94 219 LEU A O 1
ATOM 1746 N N . TRP A 1 220 ? 8.389 3.887 -1.374 1.00 83.69 220 TRP A N 1
ATOM 1747 C CA . TRP A 1 220 ? 7.241 4.806 -1.450 1.00 83.69 220 TRP A CA 1
ATOM 1748 C C . TRP A 1 220 ? 6.978 5.561 -0.141 1.00 83.69 220 TRP A C 1
ATOM 1750 O O . TRP A 1 220 ? 6.287 6.575 -0.096 1.00 83.69 220 TRP A O 1
ATOM 1760 N N . GLU A 1 221 ? 7.590 5.102 0.947 1.00 81.56 221 GLU A N 1
ATOM 1761 C CA . GLU A 1 221 ? 7.663 5.788 2.223 1.00 81.56 221 GLU A CA 1
ATOM 1762 C C . GLU A 1 221 ? 8.351 7.155 2.127 1.00 81.56 221 GLU A C 1
ATOM 1764 O O . GLU A 1 221 ? 8.089 8.018 2.978 1.00 81.56 221 GLU A O 1
ATOM 1769 N N . ARG A 1 222 ? 9.273 7.300 1.166 1.00 84.62 222 ARG A N 1
ATOM 1770 C CA . ARG A 1 222 ? 10.194 8.433 1.020 1.00 84.62 222 ARG A CA 1
ATOM 1771 C C . ARG A 1 222 ? 10.111 9.123 -0.327 1.00 84.62 222 ARG A C 1
ATOM 1773 O O . ARG A 1 222 ? 10.436 10.304 -0.366 1.00 84.62 222 ARG A O 1
ATOM 1780 N N . LEU A 1 223 ? 9.719 8.408 -1.377 1.00 82.62 223 LEU A N 1
ATOM 1781 C CA . LEU A 1 223 ? 9.566 8.963 -2.715 1.00 82.62 223 LEU A CA 1
ATOM 1782 C C . LEU A 1 223 ? 8.093 9.032 -3.103 1.00 82.62 223 LEU A C 1
ATOM 1784 O O . LEU A 1 223 ? 7.355 8.059 -2.941 1.00 82.62 223 LEU A O 1
ATOM 1788 N N . THR A 1 224 ? 7.683 10.160 -3.676 1.00 85.50 224 THR A N 1
ATOM 1789 C CA . THR A 1 224 ? 6.441 10.230 -4.448 1.00 85.50 224 THR A CA 1
ATOM 1790 C C . THR A 1 224 ? 6.636 9.615 -5.832 1.00 85.50 224 THR A C 1
ATOM 1792 O O . THR A 1 224 ? 7.759 9.388 -6.292 1.00 85.50 224 THR A O 1
ATOM 1795 N N . ASN A 1 225 ? 5.531 9.362 -6.532 1.00 84.50 225 ASN A N 1
ATOM 1796 C CA . ASN A 1 225 ? 5.601 8.842 -7.893 1.00 84.50 225 ASN A CA 1
ATOM 1797 C C . ASN A 1 225 ? 6.334 9.813 -8.837 1.00 84.50 225 ASN A C 1
ATOM 1799 O O . ASN A 1 225 ? 7.056 9.382 -9.733 1.00 84.50 225 ASN A O 1
ATOM 1803 N N . GLU A 1 226 ? 6.163 11.119 -8.627 1.00 85.75 226 GLU A N 1
ATOM 1804 C CA . GLU A 1 226 ? 6.816 12.179 -9.398 1.00 85.75 226 GLU A CA 1
ATOM 1805 C C . GLU A 1 226 ? 8.323 12.195 -9.141 1.00 85.75 226 GLU A C 1
ATOM 1807 O O . GLU A 1 226 ? 9.104 12.250 -10.084 1.00 85.75 226 GLU A O 1
ATOM 1812 N N . GLU A 1 227 ? 8.746 12.058 -7.883 1.00 86.31 227 GLU A N 1
ATOM 1813 C CA . GLU A 1 227 ? 10.167 11.986 -7.525 1.00 86.31 227 GLU A CA 1
ATOM 1814 C C . GLU A 1 227 ? 10.837 10.728 -8.094 1.00 86.31 227 GLU A C 1
ATOM 1816 O O . GLU A 1 227 ? 11.983 10.775 -8.545 1.00 86.31 227 GLU A O 1
ATOM 1821 N N . ALA A 1 228 ? 10.120 9.600 -8.113 1.00 87.31 228 ALA A N 1
ATOM 1822 C CA . ALA A 1 228 ? 10.596 8.390 -8.771 1.00 87.31 228 ALA A CA 1
ATOM 1823 C C . ALA A 1 228 ? 10.761 8.611 -10.284 1.00 87.31 228 ALA A C 1
ATOM 1825 O O . ALA A 1 228 ? 11.802 8.260 -10.839 1.00 87.31 228 ALA A O 1
ATOM 1826 N N . LEU A 1 229 ? 9.785 9.244 -10.944 1.00 86.50 229 LEU A N 1
ATOM 1827 C CA . LEU A 1 229 ? 9.861 9.584 -12.368 1.00 86.50 229 LEU A CA 1
ATOM 1828 C C . LEU A 1 229 ? 11.039 10.521 -12.673 1.00 86.50 229 LEU A C 1
ATOM 1830 O O . LEU A 1 229 ? 11.783 10.280 -13.624 1.00 86.50 229 LEU A O 1
ATOM 1834 N N . GLU A 1 230 ? 11.244 11.557 -11.860 1.00 87.19 230 GLU A N 1
ATOM 1835 C CA . GLU A 1 230 ? 12.387 12.468 -11.981 1.00 87.19 230 GLU A CA 1
ATOM 1836 C C . GLU A 1 230 ? 13.722 11.716 -11.874 1.00 87.19 230 GLU A C 1
ATOM 1838 O O . GLU A 1 230 ? 14.634 11.967 -12.665 1.00 87.19 230 GLU A O 1
ATOM 1843 N N . CYS A 1 231 ? 13.828 10.754 -10.949 1.00 87.56 231 CYS A N 1
ATOM 1844 C CA . CYS A 1 231 ? 15.012 9.909 -10.783 1.00 87.56 231 CYS A CA 1
ATOM 1845 C C . CYS A 1 231 ? 15.291 9.048 -12.026 1.00 87.56 231 CYS A C 1
ATOM 1847 O O . CYS A 1 231 ? 16.434 8.984 -12.494 1.00 87.56 231 CYS A O 1
ATOM 1849 N N . VAL A 1 232 ? 14.250 8.441 -12.605 1.00 87.44 232 VAL A N 1
ATOM 1850 C CA . VAL A 1 232 ? 14.363 7.696 -13.868 1.00 87.44 232 VAL A CA 1
ATOM 1851 C C . VAL A 1 232 ? 14.871 8.610 -14.982 1.00 87.44 232 VAL A C 1
ATOM 1853 O O . VAL A 1 232 ? 15.855 8.291 -15.647 1.00 87.44 232 VAL A O 1
ATOM 1856 N N . GLN A 1 233 ? 14.243 9.774 -15.160 1.00 87.00 233 GLN A N 1
ATOM 1857 C CA . GLN A 1 233 ? 14.606 10.722 -16.213 1.00 87.00 233 GLN A CA 1
ATOM 1858 C C . GLN A 1 233 ? 16.030 11.261 -16.061 1.00 87.00 233 GLN A C 1
ATOM 1860 O O . GLN A 1 233 ? 16.719 11.429 -17.064 1.00 87.00 233 GLN A O 1
ATOM 1865 N N . GLN A 1 234 ? 16.470 11.542 -14.832 1.00 88.25 234 GLN A N 1
ATOM 1866 C CA . GLN A 1 234 ? 17.839 11.983 -14.577 1.00 88.25 234 GLN A CA 1
ATOM 1867 C C . GLN A 1 234 ? 18.839 10.894 -14.957 1.00 88.25 234 GLN A C 1
ATOM 1869 O O . GLN A 1 234 ? 19.789 11.181 -15.672 1.00 88.25 234 GLN A O 1
ATOM 1874 N N . THR A 1 235 ? 18.562 9.643 -14.585 1.00 88.56 235 THR A N 1
ATOM 1875 C CA . THR A 1 235 ? 19.443 8.519 -14.925 1.00 88.56 235 THR A CA 1
ATOM 1876 C C . THR A 1 235 ? 19.574 8.345 -16.443 1.00 88.56 235 THR A C 1
ATOM 1878 O O . THR A 1 235 ? 20.673 8.121 -16.935 1.00 88.56 235 THR A O 1
ATOM 1881 N N . PHE A 1 236 ? 18.486 8.507 -17.207 1.00 87.31 236 PHE A N 1
ATOM 1882 C CA . PHE A 1 236 ? 18.564 8.498 -18.674 1.00 87.31 236 PHE A CA 1
ATOM 1883 C C . PHE A 1 236 ? 19.428 9.640 -19.231 1.00 87.31 236 PHE A C 1
ATOM 1885 O O . PHE A 1 236 ? 20.205 9.405 -20.151 1.00 87.31 236 PHE A O 1
ATOM 1892 N N . ARG A 1 237 ? 19.321 10.856 -18.676 1.00 87.19 237 ARG A N 1
ATOM 1893 C CA . ARG A 1 237 ? 20.156 11.997 -19.094 1.00 87.19 237 ARG A CA 1
ATOM 1894 C C . ARG A 1 237 ? 21.638 11.746 -18.827 1.00 87.19 237 ARG A C 1
ATOM 1896 O O . ARG A 1 237 ? 22.449 11.968 -19.717 1.00 87.19 237 ARG A O 1
ATOM 1903 N N . ASP A 1 238 ? 21.968 11.234 -17.644 1.00 85.88 238 ASP A N 1
ATOM 1904 C CA . ASP A 1 238 ? 23.353 10.964 -17.246 1.00 85.88 238 ASP A CA 1
ATOM 1905 C C . ASP A 1 238 ? 24.010 9.940 -18.197 1.00 85.88 238 ASP A C 1
ATOM 1907 O O . ASP A 1 238 ? 25.127 10.144 -18.668 1.00 85.88 238 ASP A O 1
ATOM 1911 N N . PHE A 1 239 ? 23.283 8.881 -18.575 1.00 83.38 239 PHE A N 1
ATOM 1912 C CA . PHE A 1 239 ? 23.771 7.874 -19.531 1.00 83.38 239 PHE A CA 1
ATOM 1913 C C . PHE A 1 239 ? 23.950 8.419 -20.959 1.00 83.38 239 PHE A C 1
ATOM 1915 O O . PHE A 1 239 ? 24.874 8.010 -21.663 1.00 83.38 239 PHE A O 1
ATOM 1922 N N . GLU A 1 240 ? 23.091 9.342 -21.403 1.00 80.94 240 GLU A N 1
ATOM 1923 C CA . GLU A 1 240 ? 23.218 9.986 -22.719 1.00 80.94 240 GLU A CA 1
ATOM 1924 C C . GLU A 1 240 ? 24.454 10.893 -22.806 1.00 80.94 240 GLU A C 1
ATOM 1926 O O . GLU A 1 240 ? 25.085 10.986 -23.863 1.00 80.94 240 GLU A O 1
ATOM 1931 N N . GLU A 1 241 ? 24.825 11.535 -21.697 1.00 77.00 241 GLU A N 1
ATOM 1932 C CA . GLU A 1 241 ? 26.006 12.396 -21.602 1.00 77.00 241 GLU A CA 1
ATOM 1933 C C . GLU A 1 241 ? 27.319 11.595 -21.561 1.00 77.00 241 GLU A C 1
ATOM 1935 O O . GLU A 1 241 ? 28.313 12.012 -22.165 1.00 77.00 241 GLU A O 1
ATOM 1940 N N . GLU A 1 242 ? 27.325 10.424 -20.915 1.00 71.69 242 GLU A N 1
ATOM 1941 C CA . GLU A 1 242 ? 28.524 9.590 -20.745 1.00 71.69 242 GLU A CA 1
ATOM 1942 C C . GLU A 1 242 ? 28.998 8.881 -22.033 1.00 71.69 242 GLU A C 1
ATOM 1944 O O . GLU A 1 242 ? 30.126 8.388 -22.072 1.00 71.69 242 GLU A O 1
ATOM 1949 N N . LYS A 1 243 ? 28.196 8.866 -23.115 1.00 62.56 243 LYS A N 1
ATOM 1950 C CA . LYS A 1 243 ? 28.489 8.163 -24.391 1.00 62.56 243 LYS A CA 1
ATOM 1951 C C . LYS A 1 243 ? 28.918 6.694 -24.212 1.00 62.56 243 LYS A C 1
ATOM 1953 O O . LYS A 1 243 ? 29.640 6.159 -25.056 1.00 62.56 243 LYS A O 1
ATOM 1958 N N . ASP A 1 244 ? 28.514 6.046 -23.121 1.00 57.06 244 ASP A N 1
ATOM 1959 C CA . ASP A 1 244 ? 28.841 4.644 -22.862 1.00 57.06 244 ASP A CA 1
ATOM 1960 C C . ASP A 1 244 ? 27.847 3.758 -23.631 1.00 57.06 244 ASP A C 1
ATOM 1962 O O . ASP A 1 244 ? 26.637 3.839 -23.436 1.00 57.06 244 ASP A O 1
ATOM 1966 N N . ASP A 1 245 ? 28.354 2.885 -24.504 1.00 54.47 245 ASP A N 1
ATOM 1967 C CA . ASP A 1 245 ? 27.571 1.988 -25.382 1.00 54.47 245 ASP A CA 1
ATOM 1968 C C . ASP A 1 245 ? 26.891 0.834 -24.601 1.00 54.47 245 ASP A C 1
ATOM 1970 O O . ASP A 1 245 ? 26.445 -0.169 -25.156 1.00 54.47 245 ASP A O 1
ATOM 1974 N N . LYS A 1 246 ? 26.841 0.932 -23.264 1.00 56.97 246 LYS A N 1
ATOM 1975 C CA . LYS A 1 246 ? 26.350 -0.112 -22.354 1.00 56.97 246 LYS A CA 1
ATOM 1976 C C . LYS A 1 246 ? 24.874 0.085 -22.022 1.00 56.97 246 LYS A C 1
ATOM 1978 O O . LYS A 1 246 ? 24.501 0.277 -20.861 1.00 56.97 246 LYS A O 1
ATOM 1983 N N . SER A 1 247 ? 24.034 -0.036 -23.046 1.00 61.94 247 SER A N 1
ATOM 1984 C CA . SER A 1 247 ? 22.566 -0.054 -22.932 1.00 61.94 247 SER A CA 1
ATOM 1985 C C . SER A 1 247 ? 22.052 -1.082 -21.908 1.00 61.94 247 SER A C 1
ATOM 1987 O O . SER A 1 247 ? 21.079 -0.822 -21.203 1.00 61.94 247 SER A O 1
ATOM 1989 N N . ASP A 1 248 ? 22.758 -2.201 -21.727 1.00 65.69 248 ASP A N 1
ATOM 1990 C CA . ASP A 1 248 ? 22.338 -3.303 -20.848 1.00 65.69 248 ASP A CA 1
ATOM 1991 C C . ASP A 1 248 ? 22.277 -2.956 -19.347 1.00 65.69 248 ASP A C 1
ATOM 1993 O O . ASP A 1 248 ? 21.655 -3.683 -18.571 1.00 65.69 248 ASP A O 1
ATOM 1997 N N . ARG A 1 249 ? 22.917 -1.867 -18.892 1.00 82.25 249 ARG A N 1
ATOM 1998 C CA . ARG A 1 249 ? 23.001 -1.534 -17.452 1.00 82.25 249 ARG A CA 1
ATOM 1999 C C . ARG A 1 249 ? 22.072 -0.414 -17.004 1.00 82.25 249 ARG A C 1
ATOM 2001 O O . ARG A 1 249 ? 21.970 -0.182 -15.799 1.00 82.25 249 ARG A O 1
ATOM 2008 N N . ILE A 1 250 ? 21.375 0.245 -17.927 1.00 86.94 250 ILE A N 1
ATOM 2009 C CA . ILE A 1 250 ? 20.594 1.446 -17.614 1.00 86.94 250 ILE A CA 1
ATOM 2010 C C . ILE A 1 250 ? 19.463 1.163 -16.619 1.00 86.94 250 ILE A C 1
ATOM 2012 O O . ILE A 1 250 ? 19.313 1.875 -15.631 1.00 86.94 250 ILE A O 1
ATOM 2016 N N . TYR A 1 251 ? 18.729 0.061 -16.788 1.00 88.06 251 TYR A N 1
ATOM 2017 C CA . TYR A 1 251 ? 17.629 -0.307 -15.889 1.00 88.06 251 TYR A CA 1
ATOM 2018 C C . TYR A 1 251 ? 18.119 -0.696 -14.491 1.00 88.06 251 TYR A C 1
ATOM 2020 O O . TYR A 1 251 ? 17.483 -0.356 -13.492 1.00 88.06 251 TYR A O 1
ATOM 2028 N N . THR A 1 252 ? 19.287 -1.336 -14.405 1.00 90.88 252 THR A N 1
ATOM 2029 C CA . THR A 1 252 ? 19.953 -1.630 -13.130 1.00 90.88 252 THR A CA 1
ATOM 2030 C C . THR A 1 252 ? 20.406 -0.345 -12.440 1.00 90.88 252 THR A C 1
ATOM 2032 O O . THR A 1 252 ? 20.223 -0.207 -11.232 1.00 90.88 252 THR A O 1
ATOM 2035 N N . ALA A 1 253 ? 20.947 0.617 -13.193 1.00 91.06 253 ALA A N 1
ATOM 2036 C CA . ALA A 1 253 ? 21.324 1.923 -12.662 1.00 91.06 253 ALA A CA 1
ATOM 2037 C C . ALA A 1 253 ? 20.103 2.704 -12.157 1.00 91.06 253 ALA A C 1
ATOM 2039 O O . ALA A 1 253 ? 20.154 3.263 -11.065 1.00 91.06 253 ALA A O 1
ATOM 2040 N N . ILE A 1 254 ? 18.980 2.664 -12.883 1.00 90.38 254 ILE A N 1
ATOM 2041 C CA . ILE A 1 254 ? 17.714 3.266 -12.442 1.00 90.38 254 ILE A CA 1
ATOM 2042 C C . ILE A 1 254 ? 17.251 2.635 -11.123 1.00 90.38 254 ILE A C 1
ATOM 2044 O O . ILE A 1 254 ? 16.968 3.353 -10.164 1.00 90.38 254 ILE A O 1
ATOM 2048 N N . ALA A 1 255 ? 17.207 1.299 -11.043 1.00 91.12 255 ALA A N 1
ATOM 2049 C CA . ALA A 1 255 ? 16.807 0.597 -9.824 1.00 91.12 255 ALA A CA 1
ATOM 2050 C C . ALA A 1 255 ? 17.708 0.974 -8.637 1.00 91.12 255 ALA A C 1
ATOM 2052 O O . ALA A 1 255 ? 17.223 1.277 -7.548 1.00 91.12 255 ALA A O 1
ATOM 2053 N N . HIS A 1 256 ? 19.021 1.022 -8.865 1.00 92.81 256 HIS A N 1
ATOM 2054 C CA . HIS A 1 256 ? 19.999 1.414 -7.858 1.00 92.81 256 HIS A CA 1
ATOM 2055 C C . HIS A 1 256 ? 19.825 2.873 -7.404 1.00 92.81 256 HIS A C 1
ATOM 2057 O O . HIS A 1 256 ? 19.819 3.145 -6.203 1.00 92.81 256 HIS A O 1
ATOM 2063 N N . ASN A 1 257 ? 19.622 3.808 -8.334 1.00 92.19 257 ASN A N 1
ATOM 2064 C CA . ASN A 1 257 ? 19.425 5.225 -8.026 1.00 92.19 257 ASN A CA 1
ATOM 2065 C C . ASN A 1 257 ? 18.137 5.466 -7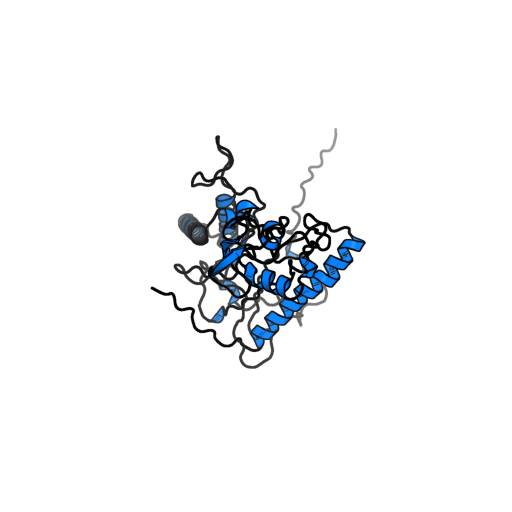.227 1.00 92.19 257 ASN A C 1
ATOM 2067 O O . ASN A 1 257 ? 18.155 6.244 -6.271 1.00 92.19 257 ASN A O 1
ATOM 2071 N N . LEU A 1 258 ? 17.056 4.742 -7.534 1.00 89.56 258 LEU A N 1
ATOM 2072 C CA . LEU A 1 258 ? 15.818 4.770 -6.747 1.00 89.56 258 LEU A CA 1
ATOM 2073 C C . LEU A 1 258 ? 16.056 4.300 -5.303 1.00 89.56 258 LEU A C 1
ATOM 2075 O O . LEU A 1 258 ? 15.631 4.962 -4.353 1.00 89.56 258 LEU A O 1
ATOM 2079 N N . VAL A 1 259 ? 16.794 3.199 -5.118 1.00 92.44 259 VAL A N 1
ATOM 2080 C CA . VAL A 1 259 ? 17.160 2.700 -3.782 1.00 92.44 259 VAL A CA 1
ATOM 2081 C C . VAL A 1 259 ? 18.007 3.725 -3.027 1.00 92.44 259 VAL A C 1
ATOM 2083 O O . VAL A 1 259 ? 17.732 4.007 -1.860 1.00 92.44 259 VAL A O 1
ATOM 2086 N N . LEU A 1 260 ? 19.015 4.318 -3.673 1.00 90.88 260 LEU A N 1
ATOM 2087 C CA . LEU A 1 260 ? 19.860 5.340 -3.053 1.00 90.88 260 LEU A CA 1
ATOM 2088 C C . LEU A 1 260 ? 19.070 6.588 -2.656 1.00 90.88 260 LEU A C 1
ATOM 2090 O O . LEU A 1 260 ? 19.314 7.142 -1.581 1.00 90.88 260 LEU A O 1
ATOM 2094 N N . ALA A 1 261 ? 18.111 7.010 -3.479 1.00 89.12 261 ALA A N 1
ATOM 2095 C CA . ALA A 1 261 ? 17.256 8.151 -3.183 1.00 89.12 261 ALA A CA 1
ATOM 2096 C C . ALA A 1 261 ? 16.428 7.929 -1.902 1.00 89.12 261 ALA A C 1
ATOM 2098 O O . ALA A 1 261 ? 16.345 8.832 -1.065 1.00 89.12 261 ALA A O 1
ATOM 2099 N N . ALA A 1 262 ? 15.882 6.722 -1.704 1.00 88.25 262 ALA A N 1
ATOM 2100 C CA . ALA A 1 262 ? 15.095 6.375 -0.515 1.00 88.25 262 ALA A CA 1
ATOM 2101 C C . ALA A 1 262 ? 15.952 6.089 0.730 1.00 88.25 262 ALA A C 1
ATOM 2103 O O . ALA A 1 262 ? 15.620 6.531 1.837 1.00 88.25 262 ALA A O 1
ATOM 2104 N N . ARG A 1 263 ? 17.066 5.366 0.557 1.00 89.50 263 ARG A N 1
ATOM 2105 C CA . ARG A 1 263 ? 18.024 5.044 1.629 1.00 89.50 263 ARG A CA 1
ATOM 2106 C C . ARG A 1 263 ? 18.743 6.289 2.138 1.00 89.50 263 ARG A C 1
ATOM 2108 O O . ARG A 1 263 ? 19.117 6.366 3.305 1.00 89.50 263 ARG A O 1
ATOM 2115 N N . GLY A 1 264 ? 18.972 7.259 1.259 1.00 87.12 264 GLY A N 1
ATOM 2116 C CA . GLY A 1 264 ? 19.751 8.443 1.574 1.00 87.12 264 GLY A CA 1
ATOM 2117 C C . GLY A 1 264 ? 21.205 8.133 1.945 1.00 87.12 264 GLY A C 1
ATOM 2118 O O . GLY A 1 264 ? 21.741 7.040 1.711 1.00 87.12 264 GLY A O 1
ATOM 2119 N N . THR A 1 265 ? 21.860 9.131 2.529 1.00 85.12 265 THR A N 1
ATOM 2120 C CA . THR A 1 265 ? 23.264 9.085 2.938 1.00 85.12 265 THR A CA 1
ATOM 2121 C C . THR A 1 265 ? 23.406 9.321 4.438 1.00 85.12 265 THR A C 1
ATOM 2123 O O . THR A 1 265 ? 22.624 10.042 5.064 1.00 85.12 265 THR A O 1
ATOM 2126 N N . LEU A 1 266 ? 24.407 8.677 5.041 1.00 84.19 266 LEU A N 1
ATOM 2127 C CA . LEU A 1 266 ? 24.712 8.848 6.455 1.00 84.19 266 LEU A CA 1
ATOM 2128 C C . LEU A 1 266 ? 25.475 10.159 6.665 1.00 84.19 266 LEU A C 1
ATOM 2130 O O . LEU A 1 266 ? 26.631 10.289 6.266 1.00 84.19 266 LEU A O 1
ATOM 2134 N N . GLY A 1 267 ? 24.829 11.125 7.313 1.00 80.88 267 GLY A N 1
ATOM 2135 C CA . GLY A 1 267 ? 25.446 12.387 7.712 1.00 80.88 267 GLY A CA 1
ATOM 2136 C C . GLY A 1 267 ? 25.552 12.542 9.230 1.00 80.88 267 GLY A C 1
ATOM 2137 O O . GLY A 1 267 ? 25.129 11.690 10.010 1.00 80.88 267 GLY A O 1
ATOM 2138 N N . LYS A 1 268 ? 26.038 13.709 9.676 1.00 75.88 268 LYS A N 1
ATOM 2139 C CA . LYS A 1 268 ? 26.145 14.063 11.110 1.00 75.88 268 LYS A CA 1
ATOM 2140 C C . LYS A 1 268 ? 24.799 14.051 11.855 1.00 75.88 268 LYS A C 1
ATOM 2142 O O . LYS A 1 268 ? 24.778 13.948 13.074 1.00 75.88 268 LYS A O 1
ATOM 2147 N N . LYS A 1 269 ? 23.679 14.175 11.132 1.00 78.56 269 LYS A N 1
ATOM 2148 C CA . LYS A 1 269 ? 22.304 14.187 11.666 1.00 78.56 269 LYS A CA 1
ATOM 2149 C C . LYS A 1 269 ? 21.538 12.882 11.372 1.00 78.56 269 LYS A C 1
ATOM 2151 O O . LYS A 1 269 ? 20.306 12.923 11.299 1.00 78.56 269 LYS A O 1
ATOM 2156 N N . GLY A 1 270 ? 22.253 11.772 11.166 1.00 82.50 270 GLY A N 1
ATOM 2157 C CA . GLY A 1 270 ? 21.697 10.462 10.809 1.00 82.50 270 GLY A CA 1
ATOM 2158 C C . GLY A 1 270 ? 21.538 10.249 9.300 1.00 82.50 270 GLY A C 1
ATOM 2159 O O . GLY A 1 270 ? 22.000 11.066 8.501 1.00 82.50 270 GLY A O 1
ATOM 2160 N N . TRP A 1 271 ? 20.891 9.143 8.923 1.00 83.00 271 TRP A N 1
ATOM 2161 C CA . TRP A 1 271 ? 20.555 8.819 7.533 1.00 83.00 271 TRP A CA 1
ATOM 2162 C C . TRP A 1 271 ? 19.504 9.787 6.993 1.00 83.00 271 TRP A C 1
ATOM 2164 O O . TRP A 1 271 ? 18.405 9.896 7.552 1.00 83.00 271 TRP A O 1
ATOM 2174 N N . ARG A 1 272 ? 19.845 10.509 5.923 1.00 84.56 272 ARG A N 1
ATOM 2175 C CA . ARG A 1 272 ? 18.967 11.515 5.323 1.00 84.56 272 ARG A CA 1
ATOM 2176 C C . ARG A 1 272 ? 18.949 11.435 3.809 1.00 84.56 272 ARG A C 1
ATOM 2178 O O . ARG A 1 272 ? 19.968 11.154 3.188 1.00 84.56 272 ARG A O 1
ATOM 2185 N N . THR A 1 273 ? 17.786 11.699 3.224 1.00 83.56 273 THR A N 1
ATOM 2186 C CA . THR A 1 273 ? 17.641 11.822 1.769 1.00 83.56 273 THR A CA 1
ATOM 2187 C C . THR A 1 273 ? 18.291 13.119 1.277 1.00 83.56 273 THR A C 1
ATOM 2189 O O . THR A 1 273 ? 18.626 14.002 2.073 1.00 83.56 273 THR A O 1
ATOM 2192 N N . ALA A 1 274 ? 18.429 13.277 -0.043 1.00 79.19 274 ALA A N 1
ATOM 2193 C CA . ALA A 1 274 ? 18.977 14.495 -0.652 1.00 79.19 274 ALA A CA 1
ATOM 2194 C C . ALA A 1 274 ? 18.207 15.779 -0.267 1.00 79.19 274 ALA A C 1
ATOM 2196 O O . ALA A 1 274 ? 18.769 16.869 -0.286 1.00 79.19 274 ALA A O 1
ATOM 2197 N N . LYS A 1 275 ? 16.938 15.652 0.149 1.00 79.62 275 LYS A N 1
ATOM 2198 C CA . LYS A 1 275 ? 16.084 16.755 0.625 1.00 79.62 275 LYS A CA 1
ATOM 2199 C C . LYS A 1 275 ? 16.188 16.997 2.144 1.00 79.62 275 LYS A C 1
ATOM 2201 O O . LYS A 1 275 ? 15.295 17.596 2.734 1.00 79.62 275 LYS A O 1
ATOM 2206 N N . GLU A 1 276 ? 17.230 16.475 2.795 1.00 78.69 276 GLU A N 1
ATOM 2207 C CA . GLU A 1 276 ? 17.440 16.455 4.254 1.00 78.69 276 GLU A CA 1
ATOM 2208 C C . GLU A 1 276 ? 16.310 15.804 5.079 1.00 78.69 276 GLU A C 1
ATOM 2210 O O . GLU A 1 276 ? 16.249 15.964 6.304 1.00 78.69 276 GLU A O 1
ATOM 2215 N N . GLN A 1 277 ? 15.427 15.021 4.459 1.00 81.75 277 GLN A N 1
ATOM 2216 C CA . GLN A 1 277 ? 14.391 14.281 5.180 1.00 81.75 277 GLN A CA 1
ATOM 2217 C C . GLN A 1 277 ? 14.980 13.023 5.820 1.00 81.75 277 GLN A C 1
ATOM 2219 O O . GLN A 1 277 ? 16.035 12.548 5.410 1.00 81.75 277 GLN A O 1
ATOM 2224 N N . ILE A 1 278 ? 14.314 12.477 6.842 1.00 82.81 278 ILE A N 1
ATOM 2225 C CA . ILE A 1 278 ? 14.724 11.198 7.446 1.00 82.81 278 ILE A CA 1
ATOM 2226 C C . ILE A 1 278 ? 14.678 10.124 6.351 1.00 82.81 278 ILE A C 1
ATOM 2228 O O . ILE A 1 278 ? 13.703 10.074 5.608 1.00 82.81 278 ILE A O 1
ATOM 2232 N N . ALA A 1 279 ? 15.719 9.302 6.237 1.00 83.44 279 ALA A N 1
ATOM 2233 C CA . ALA A 1 279 ? 15.773 8.197 5.281 1.00 83.44 279 ALA A CA 1
ATOM 2234 C C . ALA A 1 279 ? 14.787 7.066 5.608 1.00 83.44 279 ALA A C 1
ATOM 2236 O O . ALA A 1 279 ? 14.227 7.006 6.709 1.00 83.44 279 ALA A O 1
ATOM 2237 N N . SER A 1 280 ? 14.555 6.162 4.654 1.00 82.69 280 SER A N 1
ATOM 2238 C CA . SER A 1 280 ? 13.775 4.951 4.921 1.00 82.69 280 SER A CA 1
ATOM 2239 C C . SER A 1 280 ? 14.430 4.111 6.019 1.00 82.69 280 SER A C 1
ATOM 2241 O O . SER A 1 280 ? 15.653 3.993 6.070 1.00 82.69 280 SER A O 1
ATOM 2243 N N . GLY A 1 281 ? 13.606 3.597 6.930 1.00 81.81 281 GLY A N 1
ATOM 2244 C CA . GLY A 1 281 ? 14.036 2.716 8.019 1.00 81.81 281 GLY A CA 1
ATOM 2245 C C . GLY A 1 281 ? 13.619 1.263 7.808 1.00 81.81 281 GLY A C 1
ATOM 2246 O O . GLY A 1 281 ? 13.708 0.492 8.757 1.00 81.81 281 GLY A O 1
ATOM 2247 N N . ASP A 1 282 ? 13.123 0.939 6.615 1.00 83.25 282 ASP A N 1
ATOM 2248 C CA . ASP A 1 282 ? 12.575 -0.363 6.239 1.00 83.25 282 ASP A CA 1
ATOM 2249 C C . ASP A 1 282 ? 13.368 -0.972 5.075 1.00 83.25 282 ASP A C 1
ATOM 2251 O O . ASP A 1 282 ? 14.170 -0.283 4.431 1.00 83.25 282 ASP A O 1
ATOM 2255 N N . ASP A 1 283 ? 13.130 -2.248 4.787 1.00 88.19 283 ASP A N 1
ATOM 2256 C CA . ASP A 1 283 ? 13.744 -2.945 3.663 1.00 88.19 283 ASP A CA 1
ATOM 2257 C C . ASP A 1 283 ? 13.256 -2.361 2.324 1.00 88.19 283 ASP A C 1
ATOM 2259 O O . ASP A 1 283 ? 12.059 -2.242 2.039 1.00 88.19 283 ASP A O 1
ATOM 2263 N N . ILE A 1 284 ? 14.204 -2.001 1.453 1.00 87.31 284 ILE A N 1
ATOM 2264 C CA . ILE A 1 284 ? 13.918 -1.415 0.139 1.00 87.31 284 ILE A CA 1
ATOM 2265 C C . ILE A 1 284 ? 14.215 -2.448 -0.944 1.00 87.31 284 ILE A C 1
ATOM 2267 O O . ILE A 1 284 ? 15.367 -2.813 -1.167 1.00 87.31 284 ILE A O 1
ATOM 2271 N N . THR A 1 285 ? 13.178 -2.866 -1.664 1.00 83.94 285 THR A N 1
ATOM 2272 C CA . THR A 1 285 ? 13.295 -3.694 -2.871 1.00 83.94 285 THR A CA 1
ATOM 2273 C C . THR A 1 285 ? 12.685 -2.946 -4.046 1.00 83.94 285 THR A C 1
ATOM 2275 O O . THR A 1 285 ? 11.593 -2.401 -3.910 1.00 83.94 285 THR A O 1
ATOM 2278 N N . VAL A 1 286 ? 13.370 -2.916 -5.194 1.00 86.75 286 VAL A N 1
ATOM 2279 C CA . VAL A 1 286 ? 12.914 -2.228 -6.412 1.00 86.75 286 VAL A CA 1
ATOM 2280 C C . VAL A 1 286 ? 13.182 -3.102 -7.635 1.00 86.75 286 VAL A C 1
ATOM 2282 O O . VAL A 1 286 ? 14.298 -3.572 -7.837 1.00 86.75 286 VAL A O 1
ATOM 2285 N N . PHE A 1 287 ? 12.167 -3.262 -8.475 1.00 85.12 287 PHE A N 1
ATOM 2286 C CA . PHE A 1 287 ? 12.238 -3.850 -9.804 1.00 85.12 287 PHE A CA 1
ATOM 2287 C C . PHE A 1 287 ? 11.897 -2.781 -10.838 1.00 85.12 287 PHE A C 1
ATOM 2289 O O . PHE A 1 287 ? 10.874 -2.104 -10.724 1.00 85.12 287 PHE A O 1
ATOM 2296 N N . VAL A 1 288 ? 12.744 -2.660 -11.858 1.00 86.88 288 VAL A N 1
ATOM 2297 C CA . VAL A 1 288 ? 12.544 -1.767 -13.003 1.00 86.88 288 VAL A CA 1
ATOM 2298 C C . VAL A 1 288 ? 12.456 -2.639 -14.246 1.00 86.88 288 VAL A C 1
ATOM 2300 O O . VAL A 1 288 ? 13.409 -3.340 -14.581 1.00 86.88 288 VAL A O 1
ATOM 2303 N N . VAL A 1 289 ? 11.299 -2.629 -14.904 1.00 84.38 289 VAL A N 1
ATOM 2304 C CA . VAL A 1 289 ? 11.003 -3.491 -16.052 1.00 84.38 289 VAL A CA 1
ATOM 2305 C C . VAL A 1 289 ? 10.741 -2.624 -17.285 1.00 84.38 289 VAL A C 1
ATOM 2307 O O . VAL A 1 289 ? 9.763 -1.876 -17.293 1.00 84.38 289 VAL A O 1
ATOM 2310 N N . PRO A 1 290 ? 11.563 -2.702 -18.342 1.00 84.19 290 PRO A N 1
ATOM 2311 C CA . PRO A 1 290 ? 11.314 -1.962 -19.577 1.00 84.19 290 PRO A CA 1
ATOM 2312 C C . PRO A 1 290 ? 10.073 -2.462 -20.315 1.00 84.19 290 PRO A C 1
ATOM 2314 O O . PRO A 1 290 ? 9.935 -3.655 -20.599 1.00 84.19 290 PRO A O 1
ATOM 2317 N N . LEU A 1 291 ? 9.183 -1.543 -20.690 1.00 78.50 291 LEU A N 1
ATOM 2318 C CA . LEU A 1 291 ? 7.920 -1.897 -21.345 1.00 78.50 291 LEU A CA 1
ATOM 2319 C C . LEU A 1 291 ? 8.061 -2.136 -22.850 1.00 78.50 291 LEU A C 1
ATOM 2321 O O . LEU A 1 291 ? 7.233 -2.837 -23.434 1.00 78.50 291 LEU A O 1
ATOM 2325 N N . MET A 1 292 ? 9.134 -1.640 -23.473 1.00 73.94 292 MET A N 1
ATOM 2326 C CA . MET A 1 292 ? 9.426 -1.883 -24.892 1.00 73.94 292 MET A CA 1
ATOM 2327 C C . MET A 1 292 ? 9.438 -3.383 -25.244 1.00 73.94 292 MET A C 1
ATOM 2329 O O . MET A 1 292 ? 8.938 -3.789 -26.293 1.00 73.94 292 MET A O 1
ATOM 2333 N N . HIS A 1 293 ? 9.968 -4.230 -24.353 1.00 70.12 293 HIS A N 1
ATOM 2334 C CA . HIS A 1 293 ? 10.146 -5.658 -24.617 1.00 70.12 293 HIS A CA 1
ATOM 2335 C C . HIS A 1 293 ? 8.856 -6.453 -24.445 1.00 70.12 293 HIS A C 1
ATOM 2337 O O . HIS A 1 293 ? 8.707 -7.518 -25.041 1.00 70.12 293 HIS A O 1
ATOM 2343 N N . ALA A 1 294 ? 7.876 -5.918 -23.720 1.00 64.31 294 ALA A N 1
ATOM 2344 C CA . ALA A 1 294 ? 6.579 -6.563 -23.571 1.00 64.31 294 ALA A CA 1
ATOM 2345 C C . ALA A 1 294 ? 5.761 -6.580 -24.882 1.00 64.31 294 ALA A C 1
ATOM 2347 O O . ALA A 1 294 ? 4.780 -7.314 -24.991 1.00 64.31 294 ALA A O 1
ATOM 2348 N N . GLN A 1 295 ? 6.179 -5.806 -25.893 1.00 60.62 295 GLN A N 1
ATOM 2349 C CA . GLN A 1 295 ? 5.623 -5.837 -27.252 1.00 60.62 295 GLN A CA 1
ATOM 2350 C C . GLN A 1 295 ? 6.434 -6.698 -28.225 1.00 60.62 295 GLN A C 1
ATOM 2352 O O . GLN A 1 295 ? 5.984 -6.960 -29.342 1.00 60.62 295 GLN A O 1
ATOM 2357 N N . THR A 1 296 ? 7.632 -7.131 -27.829 1.00 57.41 296 THR A N 1
ATOM 2358 C CA . THR A 1 296 ? 8.476 -7.976 -28.675 1.00 57.41 296 THR A CA 1
ATOM 2359 C C . THR A 1 296 ? 8.035 -9.430 -28.573 1.00 57.41 296 THR A C 1
ATOM 2361 O O . THR A 1 296 ? 7.618 -9.888 -27.508 1.00 57.41 296 THR A O 1
ATOM 2364 N N . LYS A 1 297 ? 8.097 -10.167 -29.690 1.00 55.31 297 LYS A N 1
ATOM 2365 C CA . LYS A 1 297 ? 7.839 -11.609 -29.657 1.00 55.31 297 LYS A CA 1
ATOM 2366 C C . LYS A 1 297 ? 8.813 -12.254 -28.662 1.00 55.31 297 LYS A C 1
ATOM 2368 O O . LYS A 1 297 ? 10.001 -11.917 -28.704 1.00 55.31 297 LYS A O 1
ATOM 2373 N N . PRO A 1 298 ? 8.340 -13.154 -27.784 1.00 56.19 298 PRO A N 1
ATOM 2374 C CA . PRO A 1 298 ? 9.227 -13.908 -26.909 1.00 56.19 298 PRO A CA 1
ATOM 2375 C C . PRO A 1 298 ? 10.286 -14.603 -27.771 1.00 56.19 298 PRO A C 1
ATOM 2377 O O . PRO A 1 298 ? 9.975 -15.113 -28.851 1.00 56.19 298 PRO A O 1
ATOM 2380 N N . ARG A 1 299 ? 11.550 -14.583 -27.331 1.00 50.06 299 ARG A N 1
ATOM 2381 C CA . ARG A 1 299 ? 12.606 -15.321 -28.034 1.00 50.06 299 ARG A CA 1
ATOM 2382 C C . ARG A 1 299 ? 12.241 -16.817 -28.033 1.00 50.06 299 ARG A C 1
ATOM 2384 O O . ARG A 1 299 ? 11.712 -17.292 -27.020 1.00 50.06 299 ARG A O 1
ATOM 2391 N N . PRO A 1 300 ? 12.515 -17.557 -29.125 1.00 44.09 300 PRO A N 1
ATOM 2392 C CA . PRO A 1 300 ? 12.275 -18.998 -29.166 1.00 44.09 300 PRO A CA 1
ATOM 2393 C C . PRO A 1 300 ? 12.941 -19.678 -27.961 1.00 44.09 300 PRO A C 1
ATOM 2395 O O . PRO A 1 300 ? 14.104 -19.401 -27.670 1.00 44.09 300 PRO A O 1
ATOM 2398 N N . GLY A 1 301 ? 12.197 -20.521 -27.240 1.00 48.31 301 GLY A N 1
ATOM 2399 C CA . GLY A 1 301 ? 12.679 -21.243 -26.052 1.00 48.31 301 GLY A CA 1
ATOM 2400 C C . GLY A 1 301 ? 12.381 -20.597 -24.688 1.00 48.31 301 GLY A C 1
ATOM 2401 O O . GLY A 1 301 ? 12.439 -21.289 -23.676 1.00 48.31 301 GLY A O 1
ATOM 2402 N N . CYS A 1 302 ? 11.974 -19.323 -24.615 1.00 45.59 302 CYS A N 1
ATOM 2403 C CA . CYS A 1 302 ? 11.658 -18.670 -23.328 1.00 45.59 302 CYS A CA 1
ATOM 2404 C C . CYS A 1 302 ? 10.311 -19.096 -22.711 1.00 45.59 302 CYS A C 1
ATOM 2406 O O . CYS A 1 302 ? 10.053 -18.811 -21.545 1.00 45.59 302 CYS A O 1
ATOM 2408 N N . LEU A 1 303 ? 9.445 -19.754 -23.485 1.00 47.22 303 LEU A N 1
ATOM 2409 C CA . LEU A 1 303 ? 8.099 -20.170 -23.065 1.00 47.22 303 LEU A CA 1
ATOM 2410 C C . LEU A 1 303 ? 7.934 -21.693 -22.978 1.00 47.22 303 LEU A C 1
ATOM 2412 O O . LEU A 1 303 ? 6.811 -22.189 -22.996 1.00 47.22 303 LEU A O 1
ATOM 2416 N N . GLY A 1 304 ? 9.041 -22.438 -22.893 1.00 42.72 304 GLY A N 1
ATOM 2417 C CA . GLY A 1 304 ? 8.994 -23.902 -22.851 1.00 42.72 304 GLY A CA 1
ATOM 2418 C C . GLY A 1 304 ? 8.509 -24.531 -24.159 1.00 42.72 304 GLY A C 1
ATOM 2419 O O . GLY A 1 304 ? 7.998 -25.647 -24.149 1.00 42.72 304 GLY A O 1
ATOM 2420 N N . GLU A 1 305 ? 8.652 -23.825 -25.285 1.00 41.59 305 GLU A N 1
ATOM 2421 C CA . GLU A 1 305 ? 8.469 -24.431 -26.601 1.00 41.59 305 GLU A CA 1
ATOM 2422 C C . GLU A 1 305 ? 9.537 -25.514 -26.766 1.00 41.59 305 GLU A C 1
ATOM 2424 O O . GLU A 1 305 ? 10.735 -25.227 -26.795 1.00 41.59 305 GLU A O 1
ATOM 2429 N N . THR A 1 306 ? 9.100 -26.772 -26.814 1.00 36.47 306 THR A N 1
ATOM 2430 C CA . THR A 1 306 ? 9.962 -27.906 -27.133 1.00 36.47 306 THR A CA 1
ATOM 2431 C C . THR A 1 306 ? 10.606 -27.645 -28.487 1.00 36.47 306 THR A C 1
ATOM 2433 O O . THR A 1 306 ? 9.913 -27.565 -29.501 1.00 36.47 306 THR A O 1
ATOM 2436 N N . PHE A 1 307 ? 11.929 -27.501 -28.492 1.00 36.56 307 PHE A N 1
ATOM 2437 C CA . PHE A 1 307 ? 12.733 -27.489 -29.705 1.00 36.56 307 PHE A CA 1
ATOM 2438 C C . PHE A 1 307 ? 12.513 -28.823 -30.437 1.00 36.56 307 PHE A C 1
ATOM 2440 O O . PHE A 1 307 ? 13.112 -29.837 -30.085 1.00 36.56 307 PHE A O 1
ATOM 2447 N N . GLU A 1 308 ? 11.665 -28.843 -31.466 1.00 39.00 308 GLU A N 1
ATOM 2448 C CA . GLU A 1 308 ? 11.676 -29.915 -32.465 1.00 39.00 308 GLU A CA 1
ATOM 2449 C C . GLU A 1 308 ? 12.952 -29.750 -33.307 1.00 39.00 308 GLU A C 1
ATOM 2451 O O . GLU A 1 308 ? 12.933 -29.185 -34.397 1.00 39.00 308 GLU A O 1
ATOM 2456 N N . GLY A 1 309 ? 14.104 -30.152 -32.761 1.00 42.47 309 GLY A N 1
ATOM 2457 C CA . GLY A 1 309 ? 15.363 -30.097 -33.509 1.00 42.47 309 GLY A CA 1
ATOM 2458 C C . GLY A 1 309 ? 16.669 -30.144 -32.721 1.00 42.47 309 GLY A C 1
ATOM 2459 O O . GLY A 1 309 ? 17.721 -30.191 -33.353 1.00 42.47 309 GLY A O 1
ATOM 2460 N N . ALA A 1 310 ? 16.657 -30.158 -31.387 1.00 33.84 310 ALA A N 1
ATOM 2461 C CA . ALA A 1 310 ? 17.879 -30.341 -30.606 1.00 33.84 310 ALA A CA 1
ATOM 2462 C C . ALA A 1 310 ? 17.859 -31.722 -29.949 1.00 33.84 310 ALA A C 1
ATOM 2464 O O . ALA A 1 310 ? 16.927 -32.050 -29.218 1.00 33.84 310 ALA A O 1
ATOM 2465 N N . GLY A 1 311 ? 18.869 -32.539 -30.261 1.00 34.25 311 GLY A N 1
ATOM 2466 C C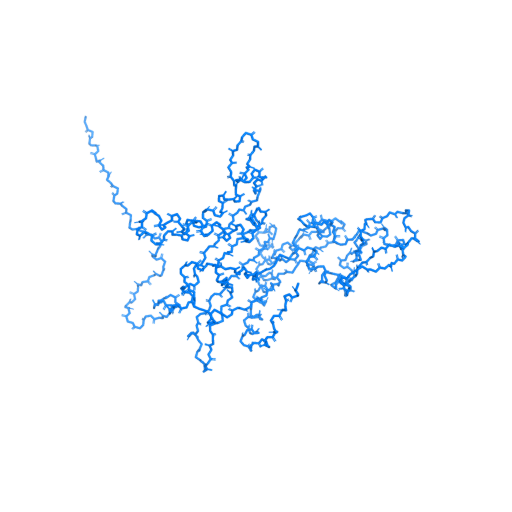A . GLY A 1 311 ? 19.109 -33.808 -29.581 1.00 34.25 311 GLY A CA 1
ATOM 2467 C C . GLY A 1 311 ? 19.158 -33.618 -28.067 1.00 34.25 311 GLY A C 1
ATOM 2468 O O . GLY A 1 311 ? 19.484 -32.536 -27.579 1.00 34.25 311 GLY A O 1
ATOM 2469 N N . GLU A 1 312 ? 18.784 -34.677 -27.353 1.00 37.81 312 GLU A N 1
ATOM 2470 C CA . GLU A 1 312 ? 18.745 -34.739 -25.896 1.00 37.81 312 GLU A CA 1
ATOM 2471 C C . GLU A 1 312 ? 19.960 -34.046 -25.264 1.00 37.81 312 GLU A C 1
ATOM 2473 O O . GLU A 1 312 ? 21.097 -34.271 -25.684 1.00 37.81 312 GLU A O 1
ATOM 2478 N N . ASN A 1 313 ? 19.684 -33.276 -24.205 1.00 38.97 313 ASN A N 1
ATOM 2479 C CA . ASN A 1 313 ? 20.631 -32.702 -23.244 1.00 38.97 313 ASN A CA 1
ATOM 2480 C C . ASN A 1 313 ? 20.999 -31.213 -23.430 1.00 38.97 313 ASN A C 1
ATOM 2482 O O . ASN A 1 313 ? 22.156 -30.856 -23.636 1.00 38.97 313 ASN A O 1
ATOM 2486 N N . THR A 1 314 ? 20.025 -30.316 -23.238 1.00 36.47 314 THR A N 1
ATOM 2487 C CA . THR A 1 314 ? 20.311 -28.936 -22.800 1.00 36.47 314 THR A CA 1
ATOM 2488 C C . THR A 1 314 ? 19.395 -28.554 -21.642 1.00 36.47 314 THR A C 1
ATOM 2490 O O . THR A 1 314 ? 18.207 -28.298 -21.828 1.00 36.47 314 THR A O 1
ATOM 2493 N N . ASP A 1 315 ? 19.971 -28.554 -20.444 1.00 33.19 315 ASP A N 1
ATOM 2494 C CA . ASP A 1 315 ? 19.347 -28.176 -19.178 1.00 33.19 315 ASP A CA 1
ATOM 2495 C C . ASP A 1 315 ? 19.169 -26.636 -19.118 1.00 33.19 315 ASP A C 1
ATOM 2497 O O . ASP A 1 315 ? 20.151 -25.903 -19.287 1.00 33.19 315 ASP A O 1
ATOM 2501 N N . PRO A 1 316 ? 17.953 -26.093 -18.906 1.00 37.03 316 PRO A N 1
ATOM 2502 C CA . PRO A 1 316 ? 17.681 -24.650 -18.987 1.00 37.03 316 PRO A CA 1
ATOM 2503 C C . PRO A 1 316 ? 18.283 -23.801 -17.845 1.00 37.03 316 PRO A C 1
ATOM 2505 O O . PRO A 1 316 ? 18.091 -22.586 -17.821 1.00 37.03 316 PRO A O 1
ATOM 2508 N N . ILE A 1 317 ? 19.031 -24.403 -16.913 1.00 35.06 317 ILE A N 1
ATOM 2509 C CA . ILE A 1 317 ? 19.625 -23.732 -15.739 1.00 35.06 317 ILE A CA 1
ATOM 2510 C C . ILE A 1 317 ? 21.038 -23.166 -16.025 1.00 35.06 317 ILE A C 1
ATOM 2512 O O . ILE A 1 317 ? 21.588 -22.412 -15.224 1.00 35.06 317 ILE A O 1
ATOM 2516 N N . ALA A 1 318 ? 21.629 -23.431 -17.194 1.00 33.38 318 ALA A N 1
ATOM 2517 C CA . ALA A 1 318 ? 23.020 -23.053 -17.483 1.00 33.38 318 ALA A CA 1
ATOM 2518 C C . ALA A 1 318 ? 23.289 -21.536 -17.654 1.00 33.38 318 ALA A C 1
ATOM 2520 O O . ALA A 1 318 ? 24.443 -21.128 -17.764 1.00 33.38 318 ALA A O 1
ATOM 2521 N N . TYR A 1 319 ? 22.266 -20.673 -17.642 1.00 35.69 319 TYR A N 1
ATOM 2522 C CA . TYR A 1 319 ? 22.443 -19.224 -17.835 1.00 35.69 319 TYR A CA 1
ATOM 2523 C C . TYR A 1 319 ? 22.991 -18.464 -16.610 1.00 35.69 319 TYR A C 1
ATOM 2525 O O . TYR A 1 319 ? 23.245 -17.265 -16.711 1.00 35.69 319 TYR A O 1
ATOM 2533 N N . ALA A 1 320 ? 23.196 -19.132 -15.466 1.00 32.56 320 ALA A N 1
ATOM 2534 C CA . ALA A 1 320 ? 23.657 -18.498 -14.223 1.00 32.56 320 ALA A CA 1
ATOM 2535 C C . ALA A 1 320 ? 25.122 -18.788 -13.839 1.00 32.56 320 ALA A C 1
ATOM 2537 O O . ALA A 1 320 ? 25.604 -18.255 -12.841 1.00 32.56 320 ALA A O 1
ATOM 2538 N N . SER A 1 321 ? 25.856 -19.588 -14.612 1.00 32.38 321 SER A N 1
ATOM 2539 C CA . SER A 1 321 ? 27.271 -19.869 -14.350 1.00 32.38 321 SER A CA 1
ATOM 2540 C C . SER A 1 321 ? 28.103 -19.545 -15.584 1.00 32.38 321 SER A C 1
ATOM 2542 O O . SER A 1 321 ? 28.150 -20.328 -16.532 1.00 32.38 321 SER A O 1
ATOM 2544 N N . GLY A 1 322 ? 28.771 -18.389 -15.572 1.00 32.88 322 GLY A N 1
ATOM 2545 C CA . GLY A 1 322 ? 29.900 -18.163 -16.473 1.00 32.88 322 GLY A CA 1
ATOM 2546 C C . GLY A 1 322 ? 30.962 -19.257 -16.273 1.00 32.88 322 GLY A C 1
ATOM 2547 O O . GLY A 1 322 ? 31.011 -19.865 -15.198 1.00 32.88 322 GLY A O 1
ATOM 2548 N N . PRO A 1 323 ? 31.791 -19.552 -17.290 1.00 35.25 323 PRO A N 1
ATOM 2549 C CA . PRO A 1 323 ? 32.822 -20.572 -17.158 1.00 35.25 323 PRO A CA 1
ATOM 2550 C C . PRO A 1 323 ? 33.771 -20.200 -16.006 1.00 35.25 323 PRO A C 1
ATOM 2552 O O . PRO A 1 323 ? 34.123 -19.025 -15.875 1.00 35.25 323 PRO A O 1
ATOM 2555 N N . PRO A 1 324 ? 34.181 -21.161 -15.160 1.00 33.91 324 PRO A N 1
ATOM 2556 C CA . PRO A 1 324 ? 35.152 -20.886 -14.113 1.00 33.91 324 PRO A CA 1
ATOM 2557 C C . PRO A 1 324 ? 36.475 -20.466 -14.764 1.00 33.91 324 PRO A C 1
ATOM 2559 O O . PRO A 1 324 ? 36.996 -21.173 -15.630 1.00 33.91 324 PRO A O 1
ATOM 2562 N N . GLU A 1 325 ? 37.011 -19.312 -14.364 1.00 36.25 325 GLU A N 1
ATOM 2563 C CA . GLU A 1 325 ? 38.384 -18.938 -14.705 1.00 36.25 325 GLU A CA 1
ATOM 2564 C C . GLU A 1 325 ? 39.346 -20.036 -14.216 1.00 36.25 325 GLU A C 1
ATOM 2566 O O . GLU A 1 325 ? 39.194 -20.532 -13.093 1.00 36.25 325 GLU A O 1
ATOM 2571 N N . PRO A 1 326 ? 40.341 -20.446 -15.022 1.00 34.25 326 PRO A N 1
ATOM 2572 C CA . PRO A 1 326 ? 41.338 -21.399 -14.570 1.00 34.25 326 PRO A CA 1
ATOM 2573 C C . PRO A 1 326 ? 42.202 -20.751 -13.483 1.00 34.25 326 PRO A C 1
ATOM 2575 O O . PRO A 1 326 ? 42.934 -19.794 -13.732 1.00 34.25 326 PRO A O 1
ATOM 2578 N N . ALA A 1 327 ? 42.125 -21.298 -12.270 1.00 34.69 327 ALA A N 1
ATOM 2579 C CA . ALA A 1 327 ? 43.022 -20.961 -11.177 1.00 34.69 327 ALA A CA 1
ATOM 2580 C C . ALA A 1 327 ? 44.471 -21.284 -11.583 1.00 34.69 327 ALA A C 1
ATOM 2582 O O . ALA A 1 327 ? 44.848 -22.450 -11.719 1.00 34.69 327 ALA A O 1
ATOM 2583 N N . LEU A 1 328 ? 45.282 -20.244 -11.774 1.00 31.44 328 LEU A N 1
ATOM 2584 C CA . LEU A 1 328 ? 46.736 -20.347 -11.839 1.00 31.44 328 LEU A CA 1
ATOM 2585 C C . LEU A 1 328 ? 47.250 -20.758 -10.452 1.00 31.44 328 LEU A C 1
ATOM 2587 O O . LEU A 1 328 ? 47.457 -19.919 -9.580 1.00 31.44 328 LEU A O 1
ATOM 2591 N N . PHE A 1 329 ? 47.427 -22.059 -10.239 1.00 32.84 329 PHE A N 1
ATOM 2592 C CA . PHE A 1 329 ? 48.282 -22.568 -9.172 1.00 32.84 329 PHE A CA 1
ATOM 2593 C C . PHE A 1 329 ? 49.730 -22.531 -9.670 1.00 32.84 329 PHE A C 1
ATOM 2595 O O . PHE A 1 329 ? 50.139 -23.363 -10.480 1.00 32.84 329 PHE A O 1
ATOM 2602 N N . GLU A 1 330 ? 50.505 -21.553 -9.200 1.00 34.44 330 GLU A N 1
ATOM 2603 C CA . GLU A 1 330 ? 51.963 -21.650 -9.219 1.00 34.44 330 GLU A CA 1
ATOM 2604 C C . GLU A 1 330 ? 52.381 -22.772 -8.260 1.00 34.44 330 GLU A C 1
ATOM 2606 O O . GLU A 1 330 ? 52.159 -22.703 -7.049 1.00 34.44 330 GLU A O 1
ATOM 2611 N N . ASN A 1 331 ? 52.971 -23.827 -8.818 1.00 32.94 331 ASN A N 1
ATOM 2612 C CA . ASN A 1 331 ? 53.670 -24.851 -8.055 1.00 32.94 331 ASN A CA 1
ATOM 2613 C C . ASN A 1 331 ? 54.944 -24.232 -7.466 1.00 32.94 331 ASN A C 1
ATOM 2615 O O . ASN A 1 331 ? 55.927 -24.023 -8.174 1.00 32.94 331 ASN A O 1
ATOM 2619 N N . GLY A 1 332 ? 54.919 -23.936 -6.169 1.00 31.20 332 GLY A N 1
ATOM 2620 C CA . GLY A 1 332 ? 56.129 -23.730 -5.386 1.00 31.20 332 GLY A CA 1
ATOM 2621 C C . GLY A 1 332 ? 56.740 -25.082 -5.035 1.00 31.20 332 GLY A C 1
ATOM 2622 O O . GLY A 1 332 ? 56.316 -25.712 -4.068 1.00 31.20 332 GLY A O 1
ATOM 2623 N N . ASP A 1 333 ? 57.721 -25.520 -5.822 1.00 37.19 333 ASP A N 1
ATOM 2624 C CA . ASP A 1 333 ? 58.623 -26.601 -5.434 1.00 37.19 333 ASP A CA 1
ATOM 2625 C C . ASP A 1 333 ? 59.537 -26.118 -4.303 1.00 37.19 333 ASP A C 1
ATOM 2627 O O . ASP A 1 333 ? 60.173 -25.065 -4.385 1.00 37.19 333 ASP A O 1
ATOM 2631 N N . GLY A 1 334 ? 59.586 -26.900 -3.228 1.00 37.22 334 GLY A N 1
ATOM 2632 C CA . GLY A 1 334 ? 60.543 -26.711 -2.154 1.00 37.22 334 GLY A CA 1
ATOM 2633 C C . GLY A 1 334 ? 61.944 -27.145 -2.572 1.00 37.22 334 GLY A C 1
ATOM 2634 O O . GLY A 1 334 ? 62.136 -28.271 -3.027 1.00 37.22 334 GLY A O 1
ATOM 2635 N N . HIS A 1 335 ? 62.915 -26.269 -2.320 1.00 37.41 335 HIS A N 1
ATOM 2636 C CA . HIS A 1 335 ? 64.183 -26.616 -1.683 1.00 37.41 335 HIS A CA 1
ATOM 2637 C C . HIS A 1 335 ? 64.748 -25.422 -0.919 1.00 37.41 335 HIS A C 1
ATOM 2639 O O . HIS A 1 335 ? 64.723 -24.300 -1.473 1.00 37.41 335 HIS A O 1
#

pLDDT: mean 73.71, std 21.09, range [23.73, 95.56]

Foldseek 3Di:
DDPDDDDPDPQDPVNVVVLVVQLVVLVCCQVPPQVVCCVVPVDPDWDDDDDWDQDAQPPDPDPDDFRKTQDFDDDDPDGDDRDDAAFCVVCLLVLLVVCVVPVVLQPLAEDSKDFPDQDAPVQAQPWGWIDGNVDPGTDTDHDHPSSNRHHYQWDDDDQCTDGLNFDGGQEIGHQQVPAHVPGRRCPPSHYPRGDGDIDGLRPDQFDQLIKTKDKDVLLVVQDDPVRLSVLSVVLVVVCVVVPDPCSVCSQVVSQVSSVCQQQADQDPVGRAHPVRHHHRPDDMDMGIGGSNCSNPDPDPPPVPPPPPDDPDDDDPPPPPDDDDDDDPDDDDDDD

Secondary structure (DSSP, 8-state):
--------PPPPHHHHHHHHHHHHHHHHIIIIIIHHHHHHH---SEE---------TTSS-SS-----BS----STT----------TTTTHHHHHHHHHH-GGGGTTTEES-EESS---GGGTT-EEEEE-TT-SS-EEEEPPHHHHHSEESEESSGGG-EETTTBS-SB-EE-TT-EETTTEE-TTTSB-PPP---B-GGGS---TT-EEEEE-HHHHTT--HHHHHHHHHHHHHHHHHHT---GGGHHHHHHHHHHHHHH-EEETTEEE-TTSPBPP-S---EEEEEGGGGGSPPPTTTT----TT--S---TTGGG-PPPP----------

InterPro domains:
  IPR001932 PPM-type phosphatase-like domain [PF00481] (160-240)
  IPR001932 PPM-type phosphatase-like domain [PS51746] (1-291)
  IPR001932 PPM-type phosphatase-like domain [cd00143] (22-291)
  IPR015655 Protein phosphatase 2C [PTHR13832] (21-288)
  IPR036457 PPM-type phosphatase-like domain superfamily [G3DSA:3.60.40.10] (5-298)
  IPR036457 PPM-type phosphatase-like domain superfamily [SSF81606] (14-291)

Radius of gyration: 25.87 Å; chains: 1; bounding box: 90×55×63 Å

Organism: Geodia barretti (NCBI:txid519541)

Sequence (335 aa):
MTLGWAASLSPSPQSCWYRGQLEEAFAEMDETRFAASCHLHSIKGGCTAIVALFLPAETLRGPRRRLSSILVANNLQDIIPLSMDFTPETDRKRLQTLAFLQPQLLGKHFGRIEFQRRLRKKDLGQKVLFRDRHMSGWSYRIVSGDDVNRVPMIIGHGKRARLMATIGTTRGFGDHDLEAPGGQWIKPFLTPIPEVRVHELSTHKYTEREVFIMASDGLWERLTNEEALECVQQTFRDFEEEKDDKSDRIYTAIAHNLVLAARGTLGKKGWRTAKEQIASGDDITVFVVPLMHAQTKPRPGCLGETFEGAGENTDPIAYASGPPEPALFENGDGH